Protein AF-A0A540K4Y5-F1 (afdb_monomer)

Mean predicted aligned error: 5.88 Å

InterPro domains:
  IPR044650 Tetratricopeptide repeat protein SRFR1-like [PTHR44749] (1-168)

Organism: Malus baccata (NCBI:txid106549)

Sequence (178 aa):
MMSWHAVYSIAVKWRQISEPCDPVVWINKLSEEFNAGFGSHTPLILGQAKVVRYFPNFERTLNVAKAIMKERSYVYSKVDNLIDLSRDGKLQDIMQAKSCADLYRVVGEDFWLSTWCDSTAFEGRQLEGTRITLVKMGENKYEFAIRTPCTPSRWDEFDAEMAKAWEVCYPTPFYASQ

pLDDT: mean 91.11, std 10.68, range [39.81, 98.5]

Secondary structure (DSSP, 8-state):
---HHHHHHHHHHHHHHH-TTS----GGGS-GGGGGS-S-EEEEEEETEE-TTTGGGHHHHHHHHHHHHHHHSEEEETTS-EEE-SSTTHHHHHHH--SHHHHHHHH-S-EEEEEEEE-SSSTTPEEEEEEEEEEEEETTEEEEEEE----HHHHHHHHHHHHHHHHHHSPPP-----

Foldseek 3Di:
DDFPCNVVVVVQVVQCVVPVVDHDDDLVPDDCVCLVFFPDKFWCFFFPDGDVVRVVCVQVLLVVVLVQCLVVQWWAAPVRDIQGNPPDCLNVQSVVDPDLVSNCVSSVHWTKDFDWDQAPLDPPDIDTAKIWTWHDPDVSTITTTITGGRHPVVVVSVSSRSRSVVCVVPPDPPPPDD

Solvent-accessible surface area (backbone atoms only — not comparable to full-atom values): 10208 Å² total; per-residue (Å²): 131,87,51,59,66,61,56,51,50,50,54,35,56,47,38,38,68,78,35,66,92,68,56,58,75,63,76,94,73,55,63,74,77,44,56,76,16,68,79,43,80,47,52,22,26,54,44,85,43,67,32,82,92,42,33,85,48,39,67,62,51,52,52,51,50,42,50,48,39,62,75,67,30,42,40,26,34,80,84,70,44,83,42,80,33,79,53,94,60,34,52,62,54,43,71,66,39,87,45,71,68,48,40,38,64,63,73,66,57,45,32,33,45,63,45,71,42,78,41,85,60,42,83,93,37,71,42,82,42,47,30,43,35,44,38,76,74,55,89,90,18,32,36,36,30,40,34,44,68,44,26,64,72,50,51,54,53,49,52,44,39,47,49,46,53,42,44,70,78,57,61,78,78,94,81,86,86,130

Radius of gyration: 20.37 Å; Cα contacts (8 Å, |Δi|>4): 244; chains: 1; bounding box: 48×33×71 Å

Nearest PDB structures (foldseek):
  8fac-assembly1_A  TM=4.253E-01  e=1.878E+00  Homo sapiens
  5ac3-assembly1_A  TM=3.760E-01  e=1.671E+00  Stenotrophomonas maltophilia
  7kis-assembly1_A  TM=2.510E-01  e=2.238E+00  Pseudomonas aeruginosa
  1m22-assembly2_B  TM=3.149E-01  e=2.373E+00  Stenotrophomonas maltophilia
  1ocm-assembly1_A  TM=1.919E-01  e=4.783E+00  Bradyrhizobium japonicum

Structure (mmCIF, N/CA/C/O backbone):
data_AF-A0A540K4Y5-F1
#
_entry.id   AF-A0A540K4Y5-F1
#
loop_
_atom_site.group_PDB
_atom_site.id
_atom_site.type_symbol
_atom_site.label_atom_id
_atom_site.label_alt_id
_atom_site.label_comp_id
_atom_site.label_asym_id
_atom_site.label_entity_id
_atom_site.label_seq_id
_atom_site.pdbx_PDB_ins_code
_atom_site.Cartn_x
_atom_site.Cartn_y
_atom_site.Cartn_z
_atom_site.occupancy
_atom_site.B_iso_or_equiv
_atom_site.auth_seq_id
_atom_site.auth_comp_id
_atom_site.auth_asym_id
_atom_site.auth_atom_id
_atom_site.pdbx_PDB_model_num
ATOM 1 N N . MET A 1 1 ? 16.381 -6.440 -29.898 1.00 66.94 1 MET A N 1
ATOM 2 C CA . MET A 1 1 ? 15.624 -5.250 -29.446 1.00 66.94 1 MET A CA 1
ATOM 3 C C . MET A 1 1 ? 16.146 -4.864 -28.066 1.00 66.94 1 MET A C 1
ATOM 5 O O . MET A 1 1 ? 16.500 -5.771 -27.323 1.00 66.94 1 MET A O 1
ATOM 9 N N . MET A 1 2 ? 16.280 -3.574 -27.735 1.00 85.31 2 MET A N 1
ATOM 10 C CA . MET A 1 2 ? 16.659 -3.180 -26.366 1.00 85.31 2 MET A CA 1
ATOM 11 C C . MET A 1 2 ? 15.516 -3.520 -25.403 1.00 85.31 2 MET A C 1
ATOM 13 O O . MET A 1 2 ? 14.360 -3.263 -25.732 1.00 85.31 2 MET A O 1
ATOM 17 N N . SER A 1 3 ? 15.833 -4.102 -24.243 1.00 92.81 3 SER A N 1
ATOM 18 C CA . SER A 1 3 ? 14.841 -4.348 -23.193 1.00 92.81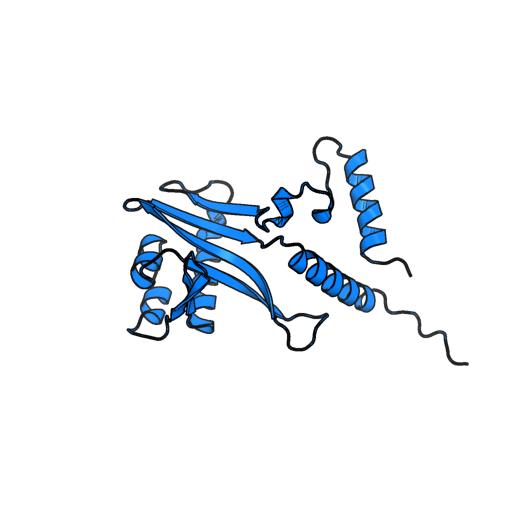 3 SER A CA 1
ATOM 19 C C . SER A 1 3 ? 14.400 -3.036 -22.545 1.00 92.81 3 SER A C 1
ATOM 21 O O . SER A 1 3 ? 15.149 -2.052 -22.547 1.00 92.81 3 SER A O 1
ATOM 23 N N . TRP A 1 4 ? 13.215 -3.038 -21.929 1.00 94.81 4 TRP A N 1
ATOM 24 C CA . TRP A 1 4 ? 12.727 -1.906 -21.137 1.00 94.81 4 TRP A CA 1
ATOM 25 C C . TRP A 1 4 ? 13.779 -1.467 -20.105 1.00 94.81 4 TRP A C 1
ATOM 27 O O . TRP A 1 4 ? 14.114 -0.286 -20.005 1.00 94.81 4 TRP A O 1
ATOM 37 N N . HIS A 1 5 ? 14.391 -2.434 -19.413 1.00 94.50 5 HIS A N 1
ATOM 38 C CA . HIS A 1 5 ? 15.387 -2.178 -18.381 1.00 94.50 5 HIS A CA 1
ATOM 39 C C . HIS A 1 5 ? 16.642 -1.501 -18.950 1.00 94.50 5 HIS A C 1
ATOM 41 O O . HIS A 1 5 ? 17.208 -0.613 -18.310 1.00 94.50 5 HIS A O 1
ATOM 47 N N . ALA A 1 6 ? 17.079 -1.870 -20.161 1.00 94.06 6 ALA A N 1
ATOM 48 C CA . ALA A 1 6 ? 18.221 -1.231 -20.816 1.00 94.06 6 ALA A CA 1
ATOM 49 C C . ALA A 1 6 ? 17.942 0.249 -21.122 1.00 94.06 6 ALA A C 1
ATOM 51 O O . ALA A 1 6 ? 18.782 1.102 -20.836 1.00 94.06 6 ALA A O 1
ATOM 52 N N . VAL A 1 7 ? 16.747 0.560 -21.634 1.00 94.50 7 VAL A N 1
ATOM 53 C CA . VAL A 1 7 ? 16.330 1.938 -21.937 1.00 94.50 7 VAL A CA 1
ATOM 54 C C . VAL A 1 7 ? 16.227 2.769 -20.658 1.00 94.50 7 VAL A C 1
ATOM 56 O O . VAL A 1 7 ? 16.842 3.832 -20.558 1.00 94.50 7 VAL A O 1
ATOM 59 N N . TYR A 1 8 ? 15.528 2.268 -19.638 1.00 94.75 8 TYR A N 1
ATOM 60 C CA . TYR A 1 8 ? 15.394 2.987 -18.369 1.00 94.75 8 TYR A CA 1
ATOM 61 C C . TYR A 1 8 ? 16.720 3.102 -17.612 1.00 94.75 8 TYR A C 1
ATOM 63 O O . TYR A 1 8 ? 16.947 4.102 -16.938 1.00 94.75 8 TYR A O 1
ATOM 71 N N . SER A 1 9 ? 17.650 2.159 -17.778 1.00 95.31 9 SER A N 1
ATOM 72 C CA . SER A 1 9 ? 18.994 2.274 -17.198 1.00 95.31 9 SER A CA 1
ATOM 73 C C . SER A 1 9 ? 19.781 3.463 -17.758 1.00 95.31 9 SER A C 1
ATOM 75 O O . SER A 1 9 ? 20.593 4.041 -17.037 1.00 95.31 9 SER A O 1
ATOM 77 N N . ILE A 1 10 ? 19.544 3.859 -19.015 1.00 95.56 10 ILE A N 1
ATOM 78 C CA . ILE A 1 10 ? 20.123 5.087 -19.581 1.00 95.56 10 ILE A CA 1
ATOM 79 C C . ILE A 1 10 ? 19.514 6.312 -18.891 1.00 95.56 10 ILE A C 1
ATOM 81 O O . ILE A 1 10 ? 20.255 7.186 -18.444 1.00 95.56 10 ILE A O 1
ATOM 85 N N . ALA A 1 11 ? 18.186 6.351 -18.741 1.00 94.19 11 ALA A N 1
ATOM 86 C CA . ALA A 1 11 ? 17.491 7.451 -18.070 1.00 94.19 11 ALA A CA 1
ATOM 87 C C . ALA A 1 11 ? 17.918 7.609 -16.598 1.00 94.19 11 ALA A C 1
ATOM 89 O O . ALA A 1 11 ? 18.161 8.726 -16.143 1.00 94.19 11 ALA A O 1
ATOM 90 N N . VAL A 1 12 ? 18.084 6.494 -15.877 1.00 94.94 12 VAL A N 1
ATOM 91 C CA . VAL A 1 12 ? 18.590 6.470 -14.495 1.00 94.94 12 VAL A CA 1
ATOM 92 C C . VAL A 1 12 ? 19.994 7.076 -14.421 1.00 94.94 12 VAL A C 1
ATOM 94 O O . VAL A 1 12 ? 20.223 7.989 -13.631 1.00 94.94 12 VAL A O 1
ATOM 97 N N . LYS A 1 13 ? 20.922 6.638 -15.282 1.00 94.94 13 LYS A N 1
ATOM 98 C CA . LYS A 1 13 ? 22.286 7.195 -15.331 1.00 94.94 13 LYS A CA 1
ATOM 99 C C . LYS A 1 13 ? 22.297 8.678 -15.696 1.00 94.94 13 LYS A C 1
ATOM 101 O O . LYS A 1 13 ? 23.063 9.439 -15.116 1.00 94.94 13 LYS A O 1
ATOM 106 N N . TRP A 1 14 ? 21.445 9.099 -16.633 1.00 95.44 14 TRP A N 1
ATOM 107 C CA . TRP A 1 14 ? 21.317 10.511 -16.988 1.00 95.44 14 TRP A CA 1
ATOM 108 C C . TRP A 1 14 ? 20.877 11.349 -15.786 1.00 95.44 14 TRP A C 1
ATOM 110 O O . TRP A 1 14 ? 21.544 12.330 -15.471 1.00 95.44 14 TRP A O 1
ATOM 120 N N . ARG A 1 15 ? 19.834 10.918 -15.058 1.00 94.88 15 ARG A N 1
ATOM 121 C CA . ARG A 1 15 ? 19.367 11.591 -13.833 1.00 94.88 15 ARG A CA 1
ATOM 122 C C . ARG A 1 15 ? 20.464 11.722 -12.779 1.00 94.88 15 ARG A C 1
ATOM 124 O O . ARG A 1 15 ? 20.569 12.771 -12.158 1.00 94.88 15 ARG A O 1
ATOM 131 N N . GLN A 1 16 ? 21.294 10.695 -12.609 1.00 94.25 16 GLN A N 1
ATOM 132 C CA . GLN A 1 16 ? 22.416 10.725 -11.662 1.00 94.25 16 GLN A CA 1
ATOM 133 C C . GLN A 1 16 ? 23.470 11.786 -12.015 1.00 94.25 16 GLN A C 1
ATOM 135 O O . GLN A 1 16 ? 24.101 12.335 -11.117 1.00 94.25 16 GLN A O 1
ATOM 140 N N . ILE A 1 17 ? 23.660 12.082 -13.304 1.00 94.62 17 ILE A N 1
ATOM 141 C CA . ILE A 1 17 ? 24.610 13.103 -13.767 1.00 94.62 17 ILE A CA 1
ATOM 142 C C . ILE A 1 17 ? 23.964 14.492 -13.763 1.00 94.62 17 ILE A C 1
ATOM 144 O O . ILE A 1 17 ? 24.598 15.460 -13.350 1.00 94.62 17 ILE A O 1
ATOM 148 N N . SER A 1 18 ? 22.720 14.605 -14.235 1.00 96.44 18 SER A N 1
ATOM 149 C CA . SER A 1 18 ? 22.037 15.893 -14.387 1.00 96.44 18 SER A CA 1
ATOM 150 C C . SER A 1 18 ? 21.545 16.470 -13.060 1.00 96.44 18 SER A C 1
ATOM 152 O O . SER A 1 18 ? 21.485 17.686 -12.912 1.00 96.44 18 SER A O 1
ATOM 154 N N . GLU A 1 19 ? 21.182 15.612 -12.104 1.00 94.50 19 GLU A N 1
ATOM 155 C CA . GLU A 1 19 ? 20.643 15.988 -10.792 1.00 94.50 19 GLU A CA 1
ATOM 156 C C . GLU A 1 19 ? 21.349 15.199 -9.672 1.00 94.50 19 GLU A C 1
ATOM 158 O O . GLU A 1 19 ? 20.736 14.374 -8.995 1.00 94.50 19 GLU A O 1
ATOM 163 N N . PRO A 1 20 ? 22.654 15.439 -9.440 1.00 88.75 20 PRO A N 1
ATOM 164 C CA . PRO A 1 20 ? 23.450 14.636 -8.507 1.00 88.75 20 PRO A CA 1
ATOM 165 C C . PRO A 1 20 ? 22.989 14.749 -7.045 1.00 88.75 20 PRO A C 1
ATOM 167 O O . PRO A 1 20 ? 23.300 13.879 -6.236 1.00 88.75 20 PRO A O 1
ATOM 170 N N . CYS A 1 21 ? 22.243 15.803 -6.697 1.00 93.06 21 CYS A N 1
ATOM 171 C CA . CYS A 1 21 ? 21.682 16.004 -5.358 1.00 93.06 21 CYS A CA 1
ATOM 172 C C . CYS A 1 21 ? 20.343 15.275 -5.132 1.00 93.06 21 CYS A C 1
ATOM 174 O O . CYS A 1 21 ? 19.873 15.246 -3.998 1.00 93.06 21 CYS A O 1
ATOM 176 N N . ASP A 1 22 ? 19.735 14.712 -6.181 1.00 89.31 22 ASP A N 1
ATOM 177 C CA . ASP A 1 22 ? 18.495 13.924 -6.121 1.00 89.31 22 ASP A CA 1
ATOM 178 C C . ASP A 1 22 ? 18.578 12.714 -7.081 1.00 89.31 22 ASP A C 1
ATOM 180 O O . ASP A 1 22 ? 17.854 12.636 -8.082 1.00 89.31 22 ASP A O 1
ATOM 184 N N . PRO A 1 23 ? 19.531 11.786 -6.853 1.00 85.69 23 PRO A N 1
ATOM 185 C CA . PRO A 1 23 ? 19.781 10.699 -7.782 1.00 85.69 23 PRO A CA 1
ATOM 186 C C . PRO A 1 23 ? 18.685 9.634 -7.703 1.00 85.69 23 PRO A C 1
ATOM 188 O O . PRO A 1 23 ? 18.273 9.197 -6.630 1.00 85.69 23 PRO A O 1
ATOM 191 N N . VAL A 1 24 ? 18.284 9.128 -8.867 1.00 89.62 24 VAL A N 1
ATOM 192 C CA . VAL A 1 24 ? 17.446 7.928 -8.971 1.00 89.62 24 VAL A CA 1
ATOM 193 C C . VAL A 1 24 ? 18.353 6.701 -9.029 1.00 89.62 24 VAL A C 1
ATOM 195 O O . VAL A 1 24 ? 19.364 6.696 -9.735 1.00 89.62 24 VAL A O 1
ATOM 198 N N . VAL A 1 25 ? 17.998 5.644 -8.302 1.00 89.00 25 VAL A N 1
ATOM 199 C CA . VAL A 1 25 ? 18.715 4.362 -8.296 1.00 89.00 25 VAL A CA 1
ATOM 200 C C . VAL A 1 25 ? 17.732 3.204 -8.389 1.00 89.00 25 VAL A C 1
ATOM 202 O O . VAL A 1 25 ? 16.576 3.312 -7.984 1.00 89.00 25 VAL A O 1
ATOM 205 N N . TRP A 1 26 ? 18.199 2.081 -8.925 1.00 89.31 26 TRP A N 1
ATOM 206 C CA . TRP A 1 26 ? 17.430 0.845 -8.902 1.00 89.31 26 TRP A CA 1
ATOM 207 C C . TRP A 1 26 ? 17.354 0.300 -7.477 1.00 89.31 26 TRP A C 1
ATOM 209 O O . TRP A 1 26 ? 18.364 0.237 -6.778 1.00 89.31 26 TRP A O 1
ATOM 219 N N . ILE A 1 27 ? 16.163 -0.124 -7.058 1.00 84.50 27 ILE A N 1
ATOM 220 C CA . ILE A 1 27 ? 15.922 -0.588 -5.687 1.00 84.50 27 ILE A CA 1
ATOM 221 C C . ILE A 1 27 ? 16.768 -1.817 -5.320 1.00 84.50 27 ILE A C 1
ATOM 223 O O . ILE A 1 27 ? 17.286 -1.896 -4.215 1.00 84.50 27 ILE A O 1
ATOM 227 N N . ASN A 1 28 ? 17.026 -2.706 -6.282 1.00 83.38 28 ASN A N 1
ATOM 228 C CA . ASN A 1 28 ? 17.899 -3.874 -6.126 1.00 83.38 28 ASN A CA 1
ATOM 229 C C . ASN A 1 28 ? 19.405 -3.537 -6.095 1.00 83.38 28 ASN A C 1
ATOM 231 O O . ASN A 1 28 ? 20.247 -4.436 -6.114 1.00 83.38 28 ASN A O 1
ATOM 235 N N . LYS A 1 29 ? 19.758 -2.248 -6.117 1.00 85.94 29 LYS A N 1
ATOM 236 C CA . LYS A 1 29 ? 21.117 -1.736 -5.896 1.00 85.94 29 LYS A CA 1
ATOM 237 C C . LYS A 1 29 ? 21.251 -1.009 -4.558 1.00 85.94 29 LYS A C 1
ATOM 239 O O . LYS A 1 29 ? 22.337 -0.517 -4.260 1.00 85.94 29 LYS A O 1
ATOM 244 N N . LEU A 1 30 ? 20.169 -0.922 -3.783 1.00 83.38 30 LEU A N 1
ATOM 245 C CA . LEU A 1 30 ? 20.203 -0.445 -2.406 1.00 83.38 30 LEU A CA 1
ATOM 246 C C . LEU A 1 30 ? 20.713 -1.548 -1.470 1.00 83.38 30 LEU A C 1
ATOM 248 O O . LEU A 1 30 ? 20.922 -2.690 -1.880 1.00 83.38 30 LEU A O 1
ATOM 252 N N . SER A 1 31 ? 20.962 -1.179 -0.217 1.00 78.81 31 SER A N 1
ATOM 253 C CA . SER A 1 31 ? 21.476 -2.083 0.805 1.00 78.81 31 SER A CA 1
ATOM 254 C C . SER A 1 31 ? 20.472 -3.185 1.170 1.00 78.81 31 SER A C 1
ATOM 256 O O . SER A 1 31 ? 19.272 -3.069 0.911 1.00 78.81 31 SER A O 1
ATOM 258 N N . GLU A 1 32 ? 20.960 -4.268 1.780 1.00 78.62 32 GLU A N 1
ATOM 259 C CA . GLU A 1 32 ? 20.144 -5.451 2.084 1.00 78.62 32 GLU A CA 1
ATOM 260 C C . GLU A 1 32 ? 18.966 -5.161 3.025 1.00 78.62 32 GLU A C 1
ATOM 262 O O . GLU A 1 32 ? 17.980 -5.895 3.001 1.00 78.62 32 GLU A O 1
ATOM 267 N N . GLU A 1 33 ? 18.990 -4.067 3.794 1.00 74.81 33 GLU A N 1
ATOM 268 C CA . GLU A 1 33 ? 17.848 -3.641 4.612 1.00 74.81 33 GLU A CA 1
ATOM 269 C C . GLU A 1 33 ? 16.588 -3.383 3.768 1.00 74.81 33 GLU A C 1
ATOM 271 O O . GLU A 1 33 ? 15.471 -3.563 4.256 1.00 74.81 33 GLU A O 1
ATOM 276 N N . PHE A 1 34 ? 16.736 -3.032 2.485 1.00 74.12 34 PHE A N 1
ATOM 277 C CA . PHE A 1 34 ? 15.602 -2.878 1.569 1.00 74.12 34 PHE A CA 1
ATOM 278 C C . PHE A 1 34 ? 14.961 -4.215 1.177 1.00 74.12 34 PHE A C 1
ATOM 280 O O . PHE A 1 34 ? 13.777 -4.233 0.832 1.00 74.12 34 PHE A O 1
ATOM 287 N N . ASN A 1 35 ? 15.676 -5.338 1.321 1.00 76.44 35 ASN A N 1
ATOM 288 C CA . ASN A 1 35 ? 15.114 -6.671 1.087 1.00 76.44 35 ASN A CA 1
ATOM 289 C C . ASN A 1 35 ? 14.016 -7.018 2.103 1.00 76.44 35 ASN A C 1
ATOM 291 O O . ASN A 1 35 ? 13.165 -7.857 1.810 1.00 76.44 35 ASN A O 1
ATOM 295 N N . ALA A 1 36 ? 13.981 -6.337 3.258 1.00 72.81 36 ALA A N 1
ATOM 296 C CA . ALA A 1 36 ? 12.901 -6.463 4.238 1.00 72.81 36 ALA A CA 1
ATOM 297 C C . ALA A 1 36 ? 11.537 -5.988 3.697 1.00 72.81 36 ALA A C 1
ATOM 299 O O . ALA A 1 36 ? 10.511 -6.193 4.342 1.00 72.81 36 ALA A O 1
ATOM 300 N N . GLY A 1 37 ? 11.503 -5.367 2.512 1.00 65.31 37 GLY A N 1
ATOM 301 C CA . GLY A 1 37 ? 10.279 -5.181 1.743 1.00 65.31 37 GLY A CA 1
ATOM 302 C C . GLY A 1 37 ? 9.473 -3.934 2.081 1.00 65.31 37 GLY A C 1
ATOM 303 O O . GLY A 1 37 ? 8.400 -3.750 1.519 1.00 65.31 37 GLY A O 1
ATOM 304 N N . PHE A 1 38 ? 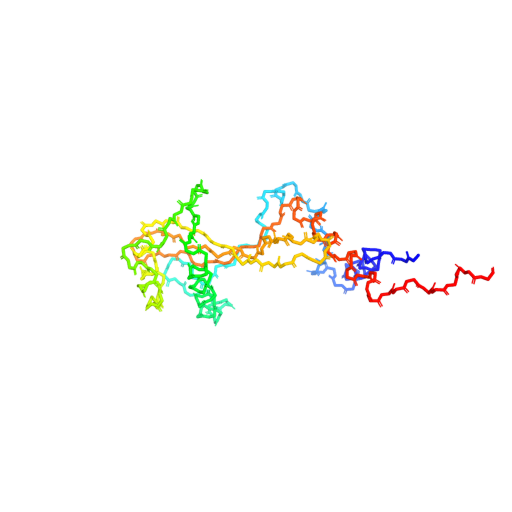9.967 -3.046 2.945 1.00 61.75 38 PHE A N 1
ATOM 305 C CA . PHE A 1 38 ? 9.247 -1.831 3.339 1.00 61.75 38 PHE A CA 1
ATOM 306 C C . PHE A 1 38 ? 10.099 -0.579 3.126 1.00 61.75 38 PHE A C 1
ATOM 308 O O . PHE A 1 38 ? 10.555 0.054 4.072 1.00 61.75 38 PHE A O 1
ATOM 315 N N . GLY A 1 39 ? 10.291 -0.202 1.860 1.00 60.38 39 GLY A N 1
ATOM 316 C CA . GLY A 1 39 ? 11.019 1.017 1.483 1.00 60.38 39 GLY A CA 1
ATOM 317 C C . GLY A 1 39 ? 10.160 2.289 1.459 1.00 60.38 39 GLY A C 1
ATOM 318 O O . GLY A 1 39 ? 10.678 3.384 1.262 1.00 60.38 39 GLY A O 1
ATOM 319 N N . SER A 1 40 ? 8.837 2.181 1.616 1.00 72.88 40 SER A N 1
ATOM 320 C CA . SER A 1 40 ? 7.923 3.325 1.502 1.00 72.88 40 SER A CA 1
ATOM 321 C C . SER A 1 40 ? 6.785 3.223 2.510 1.00 72.88 40 SER A C 1
ATOM 323 O O . SER A 1 40 ? 5.707 2.726 2.197 1.00 72.88 40 SER A O 1
ATOM 325 N N . HIS A 1 41 ? 7.033 3.695 3.733 1.00 88.88 41 HIS A N 1
ATOM 326 C CA . HIS A 1 41 ? 6.003 3.894 4.754 1.00 88.88 41 HIS A CA 1
ATOM 327 C C . HIS A 1 41 ? 5.495 5.331 4.690 1.00 88.88 41 HIS A C 1
ATOM 329 O O . HIS A 1 41 ? 6.225 6.269 5.010 1.00 88.88 41 HIS A O 1
ATOM 335 N N . THR A 1 42 ? 4.252 5.509 4.249 1.00 94.12 42 THR A N 1
ATOM 336 C CA . THR A 1 42 ? 3.663 6.837 4.049 1.00 94.12 42 THR A CA 1
ATOM 337 C C . THR A 1 42 ? 2.464 7.007 4.977 1.00 94.12 42 THR A C 1
ATOM 339 O O . THR A 1 42 ? 1.352 6.621 4.608 1.00 94.12 42 THR A O 1
ATOM 342 N N . PRO A 1 43 ? 2.653 7.552 6.193 1.00 96.06 43 PRO A N 1
ATOM 343 C CA . PRO A 1 43 ? 1.548 7.813 7.103 1.00 96.06 43 PRO A CA 1
ATOM 344 C C . PRO A 1 43 ? 0.702 8.989 6.607 1.00 96.06 43 PRO A C 1
ATOM 346 O O . PRO A 1 43 ? 1.215 10.053 6.263 1.00 96.06 43 PRO A O 1
ATOM 349 N N . LEU A 1 44 ? -0.616 8.802 6.602 1.00 97.94 44 LEU A N 1
ATOM 350 C CA . LEU A 1 44 ? -1.607 9.857 6.393 1.00 97.94 44 LEU A CA 1
ATOM 351 C C . LEU A 1 44 ? -2.026 10.451 7.744 1.00 97.94 44 LEU A C 1
ATOM 353 O O . LEU A 1 44 ? -2.200 11.664 7.872 1.00 97.94 44 LEU A O 1
ATOM 357 N N . ILE A 1 45 ? -2.138 9.591 8.759 1.00 97.88 45 ILE A N 1
ATOM 358 C CA . ILE A 1 45 ? -2.331 9.951 10.166 1.00 97.88 45 ILE A CA 1
ATOM 359 C C . ILE A 1 45 ? -1.226 9.279 10.978 1.00 97.88 45 ILE A C 1
ATOM 361 O O . ILE A 1 45 ? -0.949 8.099 10.767 1.00 97.88 45 ILE A O 1
ATOM 365 N N . LEU A 1 46 ? -0.621 10.027 11.903 1.00 97.00 46 LEU A N 1
ATOM 366 C CA . LEU A 1 46 ? 0.386 9.530 12.837 1.00 97.00 46 LEU A CA 1
ATOM 367 C C . LEU A 1 46 ? 0.048 9.995 14.260 1.00 97.00 46 LEU A C 1
ATOM 369 O O . LEU A 1 46 ? 0.176 11.173 14.605 1.00 97.00 46 LEU A O 1
ATOM 373 N N . GLY A 1 47 ? -0.427 9.067 15.088 1.00 95.88 47 GLY A N 1
ATOM 374 C CA . GLY A 1 47 ? -0.934 9.361 16.424 1.00 95.88 47 GLY A CA 1
ATOM 375 C C . GLY A 1 47 ? -2.212 10.200 16.363 1.00 95.88 47 GLY A C 1
ATOM 376 O O . GLY A 1 47 ? -3.269 9.697 15.990 1.00 95.88 47 GLY A O 1
ATOM 377 N N . GLN A 1 48 ? -2.115 11.472 16.759 1.00 93.88 48 GLN A N 1
ATOM 378 C CA . GLN A 1 48 ? -3.207 12.459 16.659 1.00 93.88 48 GLN A CA 1
ATOM 379 C C . GLN A 1 48 ? -2.991 13.448 15.504 1.00 93.88 48 GLN A C 1
ATOM 381 O O . GLN A 1 48 ? -3.855 14.279 15.226 1.00 93.88 48 GLN A O 1
ATOM 386 N N . ALA A 1 49 ? -1.831 13.388 14.845 1.00 95.88 49 ALA A N 1
ATOM 387 C CA . ALA A 1 49 ? -1.442 14.344 13.826 1.00 95.88 49 ALA A CA 1
ATOM 388 C C . ALA A 1 49 ? -1.894 13.895 12.434 1.00 95.88 49 ALA A C 1
ATOM 390 O O . ALA A 1 49 ? -1.793 12.726 12.058 1.00 95.88 49 ALA A O 1
ATOM 391 N N . LYS A 1 50 ? -2.338 14.872 11.646 1.00 97.50 50 LYS A N 1
ATOM 392 C CA . LYS A 1 50 ? -2.586 14.735 10.212 1.00 97.50 50 LYS A CA 1
ATOM 393 C C . LYS A 1 50 ? -1.295 15.075 9.480 1.00 97.50 50 LYS A C 1
ATOM 395 O O . LYS A 1 50 ? -0.785 16.185 9.628 1.00 97.50 50 LYS A O 1
ATOM 400 N N . VAL A 1 51 ? -0.755 14.143 8.702 1.00 97.31 51 VAL A N 1
ATOM 401 C CA . VAL A 1 51 ? 0.502 14.382 7.984 1.00 97.31 51 VAL A CA 1
ATOM 402 C C . VAL A 1 51 ? 0.226 15.322 6.817 1.00 97.31 51 VAL A C 1
ATOM 404 O O . VAL A 1 51 ? -0.392 14.916 5.840 1.00 97.31 51 VAL A O 1
ATOM 407 N N . VAL A 1 52 ? 0.680 16.577 6.910 1.00 97.25 52 VAL A N 1
ATOM 408 C CA . VAL A 1 52 ? 0.318 17.677 5.987 1.00 97.25 52 VAL A CA 1
ATOM 409 C C . VAL A 1 52 ? 0.409 17.276 4.513 1.00 97.25 52 VAL A C 1
ATOM 411 O O . VAL A 1 52 ? -0.511 17.538 3.745 1.00 97.25 52 VAL A O 1
ATOM 414 N N . ARG A 1 53 ? 1.494 16.596 4.128 1.00 96.56 53 ARG A N 1
ATOM 415 C CA . ARG A 1 53 ? 1.743 16.195 2.738 1.00 96.56 53 ARG A CA 1
ATOM 416 C C . ARG A 1 53 ? 0.757 15.139 2.221 1.00 96.56 53 ARG A C 1
ATOM 418 O O . ARG A 1 53 ? 0.431 15.153 1.040 1.00 96.56 53 ARG A O 1
ATOM 425 N N . TYR A 1 54 ? 0.300 14.223 3.075 1.00 96.62 54 TYR A N 1
ATOM 426 C CA . TYR A 1 54 ? -0.404 13.008 2.642 1.00 96.62 54 TYR A CA 1
ATOM 427 C C . TYR A 1 54 ? -1.856 12.926 3.115 1.00 96.62 54 TYR A C 1
ATOM 429 O O . TYR A 1 54 ? -2.665 12.259 2.473 1.00 96.62 54 TYR A O 1
ATOM 437 N N . PHE A 1 55 ? -2.219 13.645 4.178 1.00 98.00 55 PHE A N 1
ATOM 438 C CA . PHE A 1 55 ? -3.576 13.682 4.714 1.00 98.00 55 PHE A CA 1
ATOM 439 C C . PHE A 1 55 ? -4.654 14.105 3.700 1.00 98.00 55 PHE A C 1
ATOM 441 O O . PHE A 1 55 ? -5.756 13.571 3.801 1.00 98.00 55 PHE A O 1
ATOM 448 N N . PRO A 1 56 ? -4.398 14.962 2.686 1.00 98.00 56 PRO A N 1
ATOM 449 C CA . PRO A 1 56 ? -5.390 15.213 1.636 1.00 98.00 56 PRO A CA 1
ATOM 450 C C . PRO A 1 56 ? -5.887 13.942 0.922 1.00 98.00 56 PRO A C 1
ATOM 452 O O . PRO A 1 56 ? -7.006 13.916 0.424 1.00 98.00 56 PRO A O 1
ATOM 455 N N . ASN A 1 57 ? -5.100 12.858 0.921 1.00 97.50 57 ASN A N 1
ATOM 456 C CA . ASN A 1 57 ? -5.490 11.564 0.353 1.00 97.50 57 ASN A CA 1
ATOM 457 C C . ASN A 1 57 ? -6.221 10.645 1.349 1.00 97.50 57 ASN A C 1
ATOM 459 O O . ASN A 1 57 ? -6.539 9.507 0.997 1.00 97.50 57 ASN A O 1
ATOM 463 N N . PHE A 1 58 ? -6.477 11.092 2.584 1.00 97.88 58 PHE A N 1
ATOM 464 C CA . PHE A 1 58 ? -7.053 10.265 3.648 1.00 97.88 58 PHE A CA 1
ATOM 465 C C . PHE A 1 58 ? -8.406 9.688 3.253 1.00 97.88 58 PHE A C 1
ATOM 467 O O . PHE A 1 58 ? -8.582 8.475 3.292 1.00 97.88 58 PHE A O 1
ATOM 474 N N . GLU A 1 59 ? -9.334 10.540 2.820 1.00 97.88 59 GLU A N 1
ATOM 475 C CA . GLU A 1 59 ? -10.690 10.114 2.472 1.00 97.88 59 GLU A CA 1
ATOM 476 C C . GLU A 1 59 ? -10.684 9.127 1.299 1.00 97.88 59 GLU A C 1
ATOM 478 O O . GLU A 1 59 ? -11.317 8.074 1.362 1.00 97.88 59 GLU A O 1
ATOM 483 N N . ARG A 1 60 ? -9.878 9.407 0.266 1.00 97.56 60 ARG A N 1
ATOM 484 C CA . ARG A 1 60 ? -9.675 8.490 -0.863 1.00 97.56 60 ARG A CA 1
ATOM 485 C C . ARG A 1 60 ? -9.146 7.134 -0.394 1.00 97.56 60 ARG A C 1
ATOM 487 O O . ARG A 1 60 ? -9.670 6.103 -0.804 1.00 97.56 60 ARG A O 1
ATOM 494 N N . THR A 1 61 ? -8.133 7.132 0.467 1.00 97.94 61 THR A N 1
ATOM 495 C CA . THR A 1 61 ? -7.498 5.905 0.973 1.00 97.94 61 THR A CA 1
ATOM 496 C C . THR A 1 61 ? -8.454 5.109 1.861 1.00 97.94 61 THR A C 1
ATOM 498 O O . THR A 1 61 ? -8.553 3.893 1.723 1.00 97.94 61 THR A O 1
ATOM 501 N N . LEU A 1 62 ? -9.218 5.787 2.721 1.00 98.31 62 LEU A N 1
ATOM 502 C CA . LEU A 1 62 ? -10.248 5.169 3.553 1.00 98.31 62 LEU A CA 1
ATOM 503 C C . LEU A 1 62 ? -11.347 4.525 2.696 1.00 98.31 62 LEU A C 1
ATOM 505 O O . LEU A 1 62 ? -11.762 3.402 2.970 1.00 98.31 62 LEU A O 1
ATOM 509 N N . ASN A 1 63 ? -11.793 5.200 1.636 1.00 98.19 63 ASN A N 1
ATOM 510 C CA . ASN A 1 63 ? -12.802 4.661 0.725 1.00 98.19 63 ASN A CA 1
ATOM 511 C C . ASN A 1 63 ? -12.295 3.435 -0.043 1.00 98.19 63 ASN A C 1
ATOM 513 O O . ASN A 1 63 ? -13.029 2.457 -0.164 1.00 98.19 63 ASN A O 1
ATOM 517 N N . VAL A 1 64 ? -11.037 3.451 -0.499 1.00 98.00 64 VAL A N 1
ATOM 518 C CA . VAL A 1 64 ? -10.396 2.275 -1.111 1.00 98.00 64 VAL A CA 1
ATOM 519 C C . VAL A 1 64 ? -10.333 1.114 -0.116 1.00 98.00 64 VAL A C 1
ATOM 521 O O . VAL A 1 64 ? -10.736 0.006 -0.456 1.00 98.00 64 VAL A O 1
ATOM 524 N N . ALA A 1 65 ? -9.913 1.366 1.127 1.00 98.25 65 ALA A N 1
ATOM 525 C CA . ALA A 1 65 ? -9.876 0.343 2.170 1.00 98.25 65 ALA A CA 1
ATOM 526 C C . ALA A 1 65 ? -11.254 -0.298 2.400 1.00 98.25 65 ALA A C 1
ATOM 528 O O . ALA A 1 65 ? -11.381 -1.520 2.378 1.00 98.25 65 ALA A O 1
ATOM 529 N N . LYS A 1 66 ? -12.302 0.523 2.542 1.00 98.44 66 LYS A N 1
ATOM 530 C CA . LYS A 1 66 ? -13.688 0.059 2.719 1.00 98.44 66 LYS A CA 1
ATOM 531 C C . LYS A 1 66 ? -14.187 -0.751 1.522 1.00 98.44 66 LYS A C 1
ATOM 533 O O . LYS A 1 66 ? -14.848 -1.769 1.712 1.00 98.44 66 LYS A O 1
ATOM 538 N N . ALA A 1 67 ? -13.861 -0.326 0.300 1.00 98.06 67 ALA A N 1
ATOM 539 C CA . ALA A 1 67 ? -14.223 -1.054 -0.913 1.00 98.06 67 ALA A CA 1
ATOM 540 C C . ALA A 1 67 ? -13.577 -2.448 -0.950 1.00 98.06 67 ALA A C 1
ATOM 542 O O . ALA A 1 67 ? -14.279 -3.429 -1.186 1.00 98.06 67 ALA A O 1
ATOM 543 N N . ILE A 1 68 ? -12.284 -2.548 -0.624 1.00 97.56 68 ILE A N 1
ATOM 544 C CA . ILE A 1 68 ? -11.568 -3.832 -0.580 1.00 97.56 68 ILE A CA 1
ATOM 545 C C . ILE A 1 68 ? -12.126 -4.730 0.525 1.00 97.56 68 ILE A C 1
ATOM 547 O O . ILE A 1 68 ? -12.387 -5.903 0.280 1.00 97.56 68 ILE A O 1
ATOM 551 N N . MET A 1 69 ? -12.363 -4.187 1.723 1.00 98.00 69 MET A N 1
ATOM 552 C CA . MET A 1 69 ? -12.986 -4.939 2.819 1.00 98.00 69 MET A CA 1
ATOM 553 C C . MET A 1 69 ? -14.349 -5.503 2.417 1.00 98.00 69 MET A C 1
ATOM 555 O O . MET A 1 69 ? -14.658 -6.642 2.750 1.00 98.00 69 MET A O 1
ATOM 559 N N . LYS A 1 70 ? -15.154 -4.728 1.682 1.00 97.25 70 LYS A N 1
ATOM 560 C CA . LYS A 1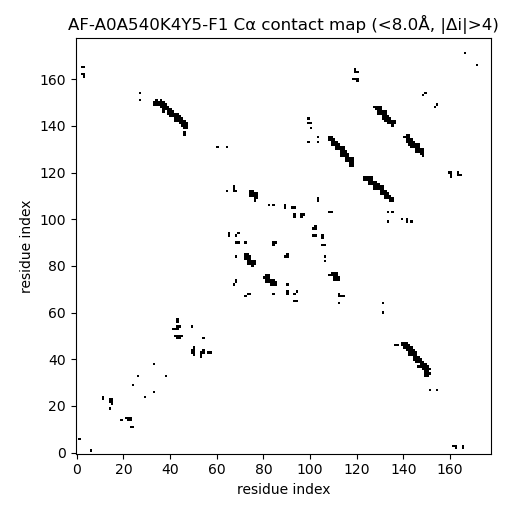 70 ? -16.457 -5.169 1.178 1.00 97.25 70 LYS A CA 1
ATOM 561 C C . LYS A 1 70 ? -16.335 -6.260 0.114 1.00 97.25 70 LYS A C 1
ATOM 563 O O . LYS A 1 70 ? -17.112 -7.206 0.142 1.00 97.25 70 LYS A O 1
ATOM 568 N N . GLU A 1 71 ? -15.398 -6.123 -0.819 1.00 96.12 71 GLU A N 1
ATOM 569 C CA . GLU A 1 71 ? -15.168 -7.102 -1.888 1.00 96.12 71 GLU A CA 1
ATOM 570 C C . GLU A 1 71 ? -14.632 -8.426 -1.334 1.00 96.12 71 GLU A C 1
ATOM 572 O O . GLU A 1 71 ? -15.149 -9.494 -1.651 1.00 96.12 71 GLU A O 1
ATOM 577 N N . ARG A 1 72 ? -13.601 -8.357 -0.488 1.00 95.31 72 ARG A N 1
ATOM 578 C CA . ARG A 1 72 ? -12.866 -9.532 -0.005 1.00 95.31 72 ARG A CA 1
ATOM 579 C C . ARG A 1 72 ? -13.485 -10.151 1.235 1.00 95.31 72 ARG A C 1
ATOM 581 O O . ARG A 1 72 ? -13.303 -11.337 1.469 1.00 95.31 72 ARG A O 1
ATOM 588 N N . SER A 1 73 ? -14.229 -9.372 2.018 1.00 97.25 73 SER A N 1
ATOM 589 C CA . SER A 1 73 ? -14.812 -9.799 3.296 1.00 97.25 73 SER A CA 1
ATOM 590 C C . SER A 1 73 ? -13.787 -10.272 4.336 1.00 97.25 73 SER A C 1
ATOM 592 O O . SER A 1 73 ? -14.159 -10.925 5.306 1.00 97.25 73 SER A O 1
ATOM 594 N N . TYR A 1 74 ? -12.510 -9.917 4.179 1.00 97.38 74 TYR A N 1
ATOM 595 C CA . TYR A 1 74 ? -11.462 -10.163 5.165 1.00 97.38 74 TYR A CA 1
ATOM 596 C C . TYR A 1 74 ? -10.386 -9.070 5.134 1.00 97.38 74 TYR A C 1
ATOM 598 O O . TYR A 1 74 ? -10.233 -8.349 4.145 1.00 97.38 74 TYR A O 1
ATOM 606 N N . VAL A 1 75 ? -9.617 -8.983 6.218 1.00 98.25 75 VAL A N 1
ATOM 607 C CA . VAL A 1 75 ? -8.309 -8.308 6.286 1.00 98.25 75 VAL A CA 1
ATOM 608 C C . VAL A 1 75 ? -7.290 -9.228 6.954 1.00 98.25 75 VAL A C 1
ATOM 610 O O . VAL A 1 75 ? -7.645 -10.307 7.423 1.00 98.25 75 VAL A O 1
ATOM 613 N N . TYR A 1 76 ? -6.031 -8.810 7.005 1.00 98.00 76 TYR A N 1
ATOM 614 C CA . TYR A 1 76 ? -4.980 -9.501 7.741 1.00 98.00 76 TYR A CA 1
ATOM 615 C C . TYR A 1 76 ? -4.671 -8.767 9.040 1.00 98.00 76 TYR A C 1
ATOM 617 O O . TYR A 1 76 ? -4.621 -7.539 9.064 1.00 98.00 76 TYR A O 1
ATOM 625 N N . SER A 1 77 ? -4.439 -9.503 10.118 1.00 97.94 77 SER A N 1
ATOM 626 C CA . SER A 1 77 ? -3.923 -8.942 11.361 1.00 97.94 77 SER A CA 1
ATOM 627 C C . SER A 1 77 ? -2.459 -8.524 11.203 1.00 97.94 77 SER A C 1
ATOM 629 O O . SER A 1 77 ? -1.781 -8.860 10.230 1.00 97.94 77 SER A O 1
ATOM 631 N N . LYS A 1 78 ? -1.922 -7.828 12.205 1.00 94.19 78 LYS A N 1
ATOM 632 C CA . LYS A 1 78 ? -0.493 -7.474 12.269 1.00 94.19 78 LYS A CA 1
ATOM 633 C C . LYS A 1 78 ? 0.467 -8.672 12.169 1.00 94.19 78 LYS A C 1
ATOM 635 O O . LYS A 1 78 ? 1.617 -8.481 11.789 1.00 94.19 78 LYS A O 1
ATOM 640 N N . VAL A 1 79 ? 0.015 -9.869 12.543 1.00 95.00 79 VAL A N 1
ATOM 641 C CA . VAL A 1 79 ? 0.789 -11.124 12.481 1.00 95.00 79 VAL A CA 1
ATOM 642 C C . VAL A 1 79 ? 0.347 -12.017 11.314 1.00 95.00 79 VAL A C 1
ATOM 644 O O . VAL A 1 79 ? 0.547 -13.225 11.354 1.00 95.00 79 VAL A O 1
ATOM 647 N N . ASP A 1 80 ? -0.279 -11.419 10.298 1.00 94.50 80 ASP A N 1
ATOM 648 C CA . ASP A 1 80 ? -0.685 -12.052 9.038 1.00 94.50 80 ASP A CA 1
ATOM 649 C C . ASP A 1 80 ? -1.764 -13.146 9.162 1.00 94.50 80 ASP A C 1
ATOM 651 O O . ASP A 1 80 ? -1.954 -13.955 8.253 1.00 94.50 80 ASP A O 1
ATOM 655 N N . ASN A 1 81 ? -2.548 -13.137 10.246 1.00 97.44 81 ASN A N 1
ATOM 656 C CA . ASN A 1 81 ? -3.731 -13.995 10.367 1.00 97.44 81 ASN A CA 1
ATOM 657 C C . ASN A 1 81 ? -4.939 -13.368 9.663 1.00 97.44 81 ASN A C 1
ATOM 659 O O . ASN A 1 81 ? -5.152 -12.161 9.748 1.00 97.44 81 ASN A O 1
ATOM 663 N N . LEU A 1 82 ? -5.774 -14.185 9.020 1.00 97.38 82 LEU A N 1
ATOM 664 C CA . LEU A 1 82 ? -7.025 -13.720 8.417 1.00 97.38 82 LEU A CA 1
ATOM 665 C C . LEU A 1 82 ? -8.050 -13.321 9.486 1.00 97.38 82 LEU A C 1
ATOM 667 O O . LEU A 1 82 ? -8.379 -14.107 10.374 1.00 97.38 82 LEU A O 1
ATOM 671 N N . ILE A 1 83 ? -8.602 -12.120 9.340 1.00 97.38 83 ILE A N 1
ATOM 672 C CA . ILE A 1 83 ? -9.724 -11.605 10.124 1.00 97.38 83 ILE A CA 1
ATOM 673 C C . ILE A 1 83 ? -10.950 -11.582 9.213 1.00 97.38 83 ILE A C 1
ATOM 675 O O . ILE A 1 83 ? -11.023 -10.788 8.275 1.00 97.38 83 ILE A O 1
ATOM 679 N N . ASP A 1 84 ? -11.916 -12.451 9.501 1.00 96.94 84 ASP A N 1
ATOM 680 C CA . ASP A 1 84 ? -13.194 -12.520 8.789 1.00 96.94 84 ASP A CA 1
ATOM 681 C C . ASP A 1 84 ? -14.080 -11.309 9.140 1.00 96.94 84 ASP A C 1
ATOM 683 O O . ASP A 1 84 ? -14.331 -11.005 10.312 1.00 96.94 84 ASP A O 1
ATOM 687 N N . LEU A 1 85 ? -14.557 -10.612 8.108 1.00 97.12 85 LEU A N 1
ATOM 688 C CA . LEU A 1 85 ? -15.436 -9.445 8.214 1.00 97.12 85 LEU A CA 1
ATOM 689 C C . LEU A 1 85 ? -16.872 -9.755 7.786 1.00 97.12 85 LEU A C 1
ATOM 691 O O . LEU A 1 85 ? -17.738 -8.897 7.932 1.00 97.12 85 LEU A O 1
ATOM 695 N N . SER A 1 86 ? -17.141 -10.950 7.254 1.00 94.44 86 SER A N 1
ATOM 696 C CA . SER A 1 86 ? -18.463 -11.321 6.729 1.00 94.44 86 SER A CA 1
ATOM 697 C C . SER A 1 86 ? -19.535 -11.482 7.814 1.00 94.44 86 SER A C 1
ATOM 699 O O . SER A 1 86 ? -20.731 -11.482 7.518 1.00 94.44 86 SER A O 1
ATOM 701 N N . ARG A 1 87 ? -19.118 -11.605 9.078 1.00 89.56 87 ARG A N 1
ATOM 702 C CA . ARG A 1 87 ? -19.987 -11.891 10.224 1.00 89.56 87 ARG A CA 1
ATOM 703 C C . ARG A 1 87 ? -20.447 -10.625 10.943 1.00 89.56 87 ARG A C 1
ATOM 705 O O . ARG A 1 87 ? -19.871 -9.549 10.795 1.00 89.56 87 ARG A O 1
ATOM 712 N N . ASP A 1 88 ? -21.502 -10.781 11.738 1.00 87.56 88 ASP A N 1
ATOM 713 C CA . ASP A 1 88 ? -21.952 -9.816 12.752 1.00 87.56 88 ASP A CA 1
ATOM 714 C C . ASP A 1 88 ? -22.278 -8.407 12.228 1.00 87.56 88 ASP A C 1
ATOM 716 O O . ASP A 1 88 ? -22.218 -7.430 12.966 1.00 87.56 88 ASP A O 1
ATOM 720 N N . GLY A 1 89 ? -22.605 -8.276 10.938 1.00 91.62 89 GLY A N 1
ATOM 721 C CA . GLY A 1 89 ? -22.901 -6.977 10.327 1.00 91.62 89 GLY A CA 1
ATOM 722 C C . GLY A 1 89 ? -21.683 -6.061 10.154 1.00 91.62 89 GLY A C 1
ATOM 723 O O . GLY A 1 89 ? -21.855 -4.928 9.702 1.00 91.62 89 GLY A O 1
ATOM 724 N N . LYS A 1 90 ? -20.457 -6.547 10.417 1.00 95.75 90 LYS A N 1
ATOM 725 C CA . LYS A 1 90 ? -19.220 -5.747 10.362 1.00 95.75 90 LYS A CA 1
ATOM 726 C C . LYS A 1 90 ? -19.050 -5.001 9.042 1.00 95.75 90 LYS A C 1
ATOM 728 O O . LYS A 1 90 ? -18.646 -3.843 9.049 1.00 95.75 90 LYS A O 1
ATOM 733 N N . LEU A 1 91 ? -19.391 -5.614 7.905 1.00 97.06 91 LEU A N 1
ATOM 734 C CA . LEU A 1 91 ? -19.310 -4.939 6.604 1.00 97.06 91 LEU A CA 1
ATOM 735 C C . LEU A 1 91 ? -20.191 -3.684 6.524 1.00 97.06 91 LEU A C 1
ATOM 737 O O . LEU A 1 91 ? -19.764 -2.689 5.943 1.00 97.06 91 LEU A O 1
ATOM 741 N N . GLN A 1 92 ? -21.391 -3.693 7.110 1.00 96.75 92 GLN A N 1
ATOM 742 C CA . GLN A 1 92 ? -22.259 -2.510 7.111 1.00 96.75 92 GLN A CA 1
ATOM 743 C C . GLN A 1 92 ? -21.658 -1.392 7.963 1.00 96.75 92 GLN A C 1
ATOM 745 O O . GLN A 1 92 ? -21.609 -0.241 7.522 1.00 96.75 92 GLN A O 1
ATOM 750 N N . ASP A 1 93 ? -21.117 -1.739 9.128 1.00 97.56 93 ASP A N 1
ATOM 751 C CA . ASP A 1 93 ? -20.471 -0.780 10.022 1.00 97.56 93 ASP A CA 1
ATOM 752 C C . ASP A 1 93 ? -19.179 -0.212 9.413 1.00 97.56 93 ASP A C 1
ATOM 754 O O . ASP A 1 93 ? -18.936 0.995 9.478 1.00 97.56 93 ASP A O 1
ATOM 75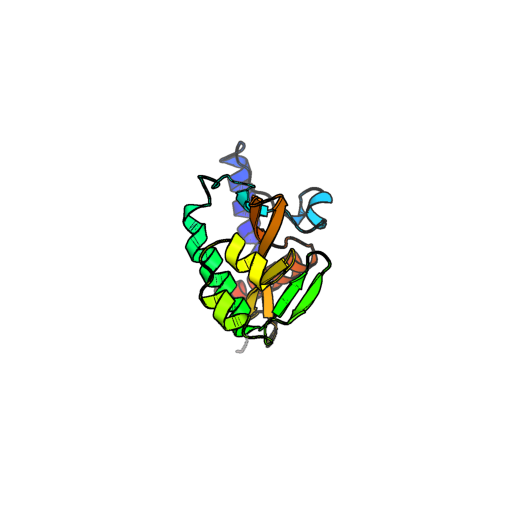8 N N . ILE A 1 94 ? -18.388 -1.045 8.723 1.00 97.81 94 ILE A N 1
ATOM 759 C CA . ILE A 1 94 ? -17.224 -0.615 7.932 1.00 97.81 94 ILE A CA 1
ATOM 760 C C . ILE A 1 94 ? -17.649 0.409 6.882 1.00 97.81 94 ILE A C 1
ATOM 762 O O . ILE A 1 94 ? -17.011 1.455 6.749 1.00 97.81 94 ILE A O 1
ATOM 766 N N . MET A 1 95 ? -18.743 0.160 6.154 1.00 97.69 95 MET A N 1
ATOM 767 C CA . MET A 1 95 ? -19.238 1.094 5.139 1.00 97.69 95 MET A CA 1
ATOM 768 C C . MET A 1 95 ? -19.706 2.428 5.734 1.00 97.69 95 MET A C 1
ATOM 770 O O . MET A 1 95 ? -19.641 3.452 5.046 1.00 97.69 95 MET A O 1
ATOM 774 N N . GLN A 1 96 ? -20.088 2.457 7.010 1.00 97.50 96 GLN A N 1
ATOM 775 C CA . GLN A 1 96 ? -20.471 3.674 7.730 1.00 97.50 96 GLN A CA 1
ATOM 776 C C . GLN A 1 96 ? -19.299 4.372 8.436 1.00 97.50 96 GLN A C 1
ATOM 778 O O . GLN A 1 96 ? -19.413 5.557 8.752 1.00 97.50 96 GLN A O 1
ATOM 783 N N . ALA A 1 97 ? -18.167 3.689 8.635 1.00 97.56 97 ALA A N 1
ATOM 784 C CA . ALA A 1 97 ? -16.981 4.248 9.277 1.00 97.56 97 ALA A CA 1
ATOM 785 C C . ALA A 1 97 ? -16.468 5.499 8.541 1.00 97.56 97 ALA A C 1
ATOM 787 O O . ALA A 1 97 ? -16.312 5.493 7.310 1.00 97.56 97 ALA A O 1
ATOM 788 N N . LYS A 1 98 ? -16.194 6.569 9.303 1.00 96.62 98 LYS A N 1
ATOM 789 C CA . LYS A 1 98 ? -15.687 7.864 8.796 1.00 96.62 98 LYS A CA 1
ATOM 790 C C . LYS A 1 98 ? -14.296 8.205 9.326 1.00 96.62 98 LYS A C 1
ATOM 792 O O . LYS A 1 98 ? -13.681 9.170 8.880 1.00 96.62 98 LYS A O 1
ATOM 797 N N . SER A 1 99 ? -13.804 7.431 10.287 1.00 96.50 99 SER A N 1
ATOM 798 C CA . SER A 1 99 ? -12.531 7.663 10.955 1.00 96.50 99 SER A CA 1
ATOM 799 C C . SER A 1 99 ? -11.764 6.362 11.181 1.00 96.50 99 SER A C 1
ATOM 801 O O . SER A 1 99 ? -12.325 5.267 11.142 1.00 96.50 99 SER A O 1
ATOM 803 N N . CYS A 1 100 ? -10.473 6.496 11.487 1.00 97.31 100 CYS A N 1
ATOM 804 C CA . CYS A 1 100 ? -9.648 5.383 11.949 1.00 97.31 100 CYS A CA 1
ATOM 805 C C . CYS A 1 100 ? -10.214 4.724 13.209 1.00 97.31 100 CYS A C 1
ATOM 807 O O . CYS A 1 100 ? -10.184 3.507 13.325 1.00 97.31 100 CYS A O 1
ATOM 809 N N . ALA A 1 101 ? -10.764 5.512 14.137 1.00 97.06 101 ALA A N 1
ATOM 810 C CA . ALA A 1 101 ? -11.349 4.978 15.361 1.00 97.06 101 ALA A CA 1
ATOM 811 C C . ALA A 1 101 ? -12.578 4.106 15.073 1.00 97.06 101 ALA A C 1
ATOM 813 O O . ALA A 1 101 ? -12.696 3.021 15.639 1.00 97.06 101 ALA A O 1
ATOM 814 N N . ASP A 1 102 ? -13.455 4.547 14.164 1.00 97.31 102 ASP A N 1
ATOM 815 C CA . ASP A 1 102 ? -14.618 3.759 13.745 1.00 97.31 102 ASP A CA 1
ATOM 816 C C . ASP A 1 102 ? -14.178 2.435 13.126 1.00 97.31 102 ASP A C 1
ATOM 818 O O . ASP A 1 102 ? -14.658 1.378 13.527 1.00 97.31 102 ASP A O 1
ATOM 822 N N . 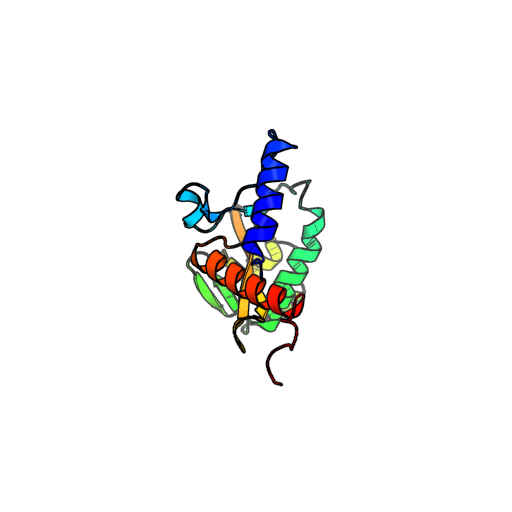LEU A 1 103 ? -13.238 2.497 12.178 1.00 97.19 103 LEU A N 1
ATOM 823 C CA . LEU A 1 103 ? -12.787 1.324 11.440 1.00 97.19 103 LEU A CA 1
ATOM 824 C C . LEU A 1 103 ? -12.072 0.323 12.356 1.00 97.19 103 LEU A C 1
ATOM 826 O O . LEU A 1 103 ? -12.371 -0.868 12.319 1.00 97.19 103 LEU A O 1
ATOM 830 N N . TYR A 1 104 ? -11.191 0.812 13.234 1.00 97.69 104 TYR A N 1
ATOM 831 C CA . TYR A 1 104 ? -10.502 -0.017 14.222 1.00 97.69 104 TYR A CA 1
ATOM 832 C C . TYR A 1 104 ? -11.487 -0.691 15.179 1.00 97.69 104 TYR A C 1
ATOM 834 O O . TYR A 1 104 ? -11.345 -1.874 15.469 1.00 97.69 104 TYR A O 1
ATOM 842 N N . ARG A 1 105 ? -12.510 0.033 15.655 1.00 97.00 105 ARG A N 1
ATOM 843 C CA . ARG A 1 105 ? -13.534 -0.523 16.551 1.00 97.00 105 ARG A CA 1
ATOM 844 C C . ARG A 1 105 ? -14.285 -1.693 15.912 1.00 97.00 105 ARG A C 1
ATOM 846 O O . ARG A 1 105 ? -14.586 -2.649 16.615 1.00 97.00 105 ARG A O 1
ATOM 853 N N . VAL A 1 106 ? -14.594 -1.611 14.618 1.00 97.19 106 VAL A N 1
ATOM 854 C CA . VAL A 1 106 ? -15.337 -2.669 13.912 1.00 97.19 106 VAL A CA 1
ATOM 855 C C . VAL A 1 106 ? -14.457 -3.890 13.634 1.00 97.19 106 VAL A C 1
ATOM 857 O O . VAL A 1 106 ? -14.905 -5.025 13.807 1.00 97.19 106 VAL A O 1
ATOM 860 N N . VAL A 1 107 ? -13.202 -3.679 13.223 1.00 97.12 107 VAL A N 1
ATOM 861 C CA . VAL A 1 107 ? -12.273 -4.792 12.964 1.00 97.12 107 VAL A CA 1
ATOM 862 C C . VAL A 1 107 ? -11.856 -5.467 14.275 1.00 97.12 107 VAL A C 1
ATOM 864 O O . VAL A 1 107 ? -11.961 -6.687 14.382 1.00 97.12 107 VAL A O 1
ATOM 867 N N . GLY A 1 108 ? -11.491 -4.672 15.284 1.00 96.62 108 GLY A N 1
ATOM 868 C CA . GLY A 1 108 ? -11.197 -5.100 16.656 1.00 96.62 108 GLY A CA 1
ATOM 869 C C . GLY A 1 108 ? -9.709 -5.116 17.022 1.00 96.62 108 GLY A C 1
ATOM 870 O O . GLY A 1 108 ? -9.375 -5.098 18.206 1.00 96.62 108 GLY A O 1
ATOM 871 N N . GLU A 1 109 ? -8.812 -5.096 16.038 1.00 97.50 109 GLU A N 1
ATOM 872 C CA . GLU A 1 109 ? -7.361 -5.192 16.235 1.00 97.50 109 GLU A CA 1
ATOM 873 C C . GLU A 1 109 ? -6.570 -4.453 15.143 1.00 97.50 109 GLU A C 1
ATOM 875 O O . GLU A 1 109 ? -7.155 -3.929 14.195 1.00 97.50 109 GLU A O 1
ATOM 880 N N . ASP A 1 110 ? -5.242 -4.391 15.289 1.00 98.50 110 ASP A N 1
ATOM 881 C CA . ASP A 1 110 ? -4.335 -3.878 14.258 1.00 98.50 110 ASP A CA 1
ATOM 882 C C . ASP A 1 110 ? -4.437 -4.737 12.993 1.00 98.50 110 ASP A C 1
ATOM 884 O O . ASP A 1 110 ? -4.273 -5.960 13.050 1.00 98.50 110 ASP A O 1
ATOM 888 N N . PHE A 1 111 ? -4.630 -4.097 11.841 1.00 98.44 111 PHE A N 1
ATOM 889 C CA . PHE A 1 111 ? -4.812 -4.820 10.589 1.00 98.44 111 PHE A CA 1
ATOM 890 C C . PHE A 1 111 ? -4.155 -4.136 9.393 1.00 98.44 111 PHE A C 1
ATOM 892 O O . PHE A 1 111 ? -3.823 -2.943 9.396 1.00 98.44 111 PHE A O 1
ATOM 899 N N . TRP A 1 112 ? -4.030 -4.913 8.325 1.00 97.56 112 TRP A N 1
ATOM 900 C CA . TRP A 1 112 ? -3.672 -4.450 7.003 1.00 97.56 112 TRP A CA 1
ATOM 901 C C . TRP A 1 112 ? -4.480 -5.168 5.919 1.00 97.56 112 TRP A C 1
ATOM 903 O O . TRP A 1 112 ? -5.030 -6.251 6.107 1.00 97.56 112 TRP A O 1
ATOM 913 N N . LEU A 1 113 ? -4.570 -4.525 4.766 1.00 97.44 113 LEU A N 1
ATOM 914 C CA . LEU A 1 113 ? -5.154 -5.063 3.540 1.00 97.44 113 LEU A CA 1
ATOM 915 C C . LEU A 1 113 ? -4.373 -4.519 2.355 1.00 97.44 113 LEU A C 1
ATOM 917 O O . LEU A 1 113 ? -3.723 -3.488 2.495 1.00 97.44 113 LEU A O 1
ATOM 921 N N . SER A 1 114 ? -4.474 -5.152 1.195 1.00 95.38 114 SER A N 1
ATOM 922 C CA . SER A 1 114 ? -3.771 -4.701 -0.008 1.00 95.38 114 SER A CA 1
ATOM 923 C C . SER A 1 114 ? -4.739 -4.402 -1.130 1.00 95.38 114 SER A C 1
ATOM 925 O O . SER A 1 114 ? -5.764 -5.071 -1.272 1.00 95.38 114 SER A O 1
ATOM 927 N N . THR A 1 115 ? -4.400 -3.406 -1.945 1.00 94.38 115 THR A N 1
ATOM 928 C CA . THR A 1 115 ? -4.935 -3.336 -3.303 1.00 94.38 115 THR A CA 1
ATOM 929 C C . THR A 1 115 ? -4.372 -4.503 -4.110 1.00 94.38 115 THR A C 1
ATOM 931 O O . THR A 1 115 ? -3.299 -5.019 -3.795 1.00 94.38 115 THR A O 1
ATOM 934 N N . TRP A 1 116 ? -5.047 -4.868 -5.190 1.00 92.38 116 TRP A N 1
ATOM 935 C CA . TRP A 1 116 ? -4.608 -5.931 -6.089 1.00 92.38 116 TRP A CA 1
ATOM 936 C C . TRP A 1 116 ? -4.661 -5.430 -7.525 1.00 92.38 116 TRP A C 1
ATOM 938 O O . TRP A 1 116 ? -5.476 -4.562 -7.846 1.00 92.38 116 TRP A O 1
ATOM 948 N N . CYS A 1 117 ? -3.792 -5.963 -8.373 1.00 90.62 117 CYS A N 1
ATOM 949 C CA . CYS A 1 117 ? -3.873 -5.767 -9.814 1.00 90.62 117 CYS A CA 1
ATOM 950 C C . CYS A 1 117 ? -3.795 -7.111 -10.529 1.00 90.62 117 CYS A C 1
ATOM 952 O O . CYS A 1 117 ? -3.029 -7.991 -10.133 1.00 90.62 117 CYS A O 1
ATOM 954 N N . ASP A 1 118 ? -4.595 -7.267 -11.578 1.00 94.69 118 ASP A N 1
ATOM 955 C CA . A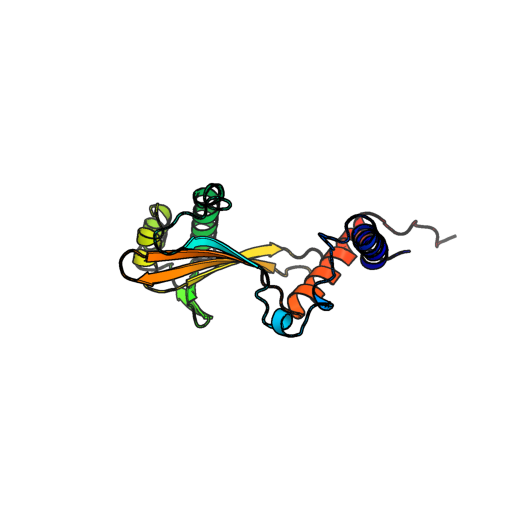SP A 1 118 ? -4.478 -8.422 -12.456 1.00 94.69 118 ASP A CA 1
ATOM 956 C C . ASP A 1 118 ? -3.157 -8.327 -13.224 1.00 94.69 118 ASP A C 1
ATOM 958 O O . ASP A 1 118 ? -2.769 -7.265 -13.720 1.00 94.69 118 ASP A O 1
ATOM 962 N N . SER A 1 119 ? -2.443 -9.443 -13.268 1.00 95.81 119 SER A N 1
ATOM 963 C CA . SER A 1 119 ? -1.169 -9.567 -13.956 1.00 95.81 119 SER A CA 1
ATOM 964 C C . SER A 1 119 ? -1.384 -9.606 -15.463 1.00 95.81 119 SER A C 1
ATOM 966 O O . SER A 1 119 ? -2.241 -10.336 -15.964 1.00 95.81 119 SER A O 1
ATOM 968 N N . THR A 1 120 ? -0.568 -8.852 -16.197 1.00 94.38 120 THR A N 1
ATOM 969 C CA . THR A 1 120 ? -0.517 -8.944 -17.661 1.00 94.38 120 THR A CA 1
ATOM 970 C C . THR A 1 120 ? 0.506 -9.978 -18.130 1.00 94.38 120 THR A C 1
ATOM 972 O O . THR A 1 120 ? 0.364 -10.530 -19.224 1.00 94.38 120 THR A O 1
ATOM 975 N N . ALA A 1 121 ? 1.518 -10.268 -17.304 1.00 95.62 121 ALA A N 1
ATOM 976 C CA . ALA A 1 121 ? 2.560 -11.248 -17.601 1.00 95.62 121 ALA A CA 1
ATOM 977 C C . ALA A 1 121 ? 2.159 -12.693 -17.249 1.00 95.62 121 ALA A C 1
ATOM 979 O O . ALA A 1 121 ? 2.626 -13.630 -17.895 1.00 95.62 121 ALA A O 1
ATOM 980 N N . PHE A 1 122 ? 1.290 -12.881 -16.254 1.00 94.88 122 PHE A N 1
ATOM 981 C CA . PHE A 1 122 ? 0.879 -14.180 -15.723 1.00 94.88 122 PHE A CA 1
ATOM 982 C C . PHE A 1 122 ? -0.652 -14.294 -15.729 1.00 94.88 122 PHE A C 1
ATOM 984 O O . PHE A 1 122 ? -1.334 -13.772 -14.849 1.00 94.88 122 PHE A O 1
ATOM 991 N N . GLU A 1 123 ? -1.203 -14.994 -16.720 1.00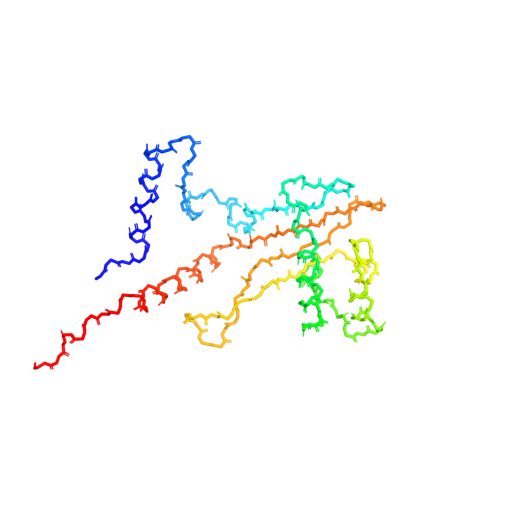 94.56 123 GLU A N 1
ATOM 992 C CA . GLU A 1 123 ? -2.653 -15.137 -16.887 1.00 94.56 123 GLU A CA 1
ATOM 993 C C . GLU A 1 123 ? -3.338 -15.688 -15.623 1.00 94.56 123 GLU A C 1
ATOM 995 O O . GLU A 1 123 ? -2.880 -16.653 -15.009 1.00 94.56 123 GLU A O 1
ATOM 1000 N N . GLY A 1 124 ? -4.440 -15.048 -15.220 1.00 94.12 124 GLY A N 1
ATOM 1001 C CA . GLY A 1 124 ? -5.231 -15.437 -14.048 1.00 94.12 124 GLY A CA 1
ATOM 1002 C C . GLY A 1 124 ? -4.590 -15.116 -12.693 1.00 94.12 124 GLY A C 1
ATOM 1003 O O . GLY A 1 124 ? -5.184 -15.415 -11.656 1.00 94.12 124 GLY A O 1
ATOM 1004 N N . ARG A 1 125 ? -3.399 -14.503 -12.664 1.00 95.19 125 ARG A N 1
ATOM 1005 C CA . ARG A 1 125 ? -2.717 -14.131 -11.422 1.00 95.19 125 ARG A CA 1
ATOM 1006 C C . ARG A 1 125 ? -3.087 -12.714 -10.990 1.00 95.19 125 ARG A C 1
ATOM 1008 O O . ARG A 1 12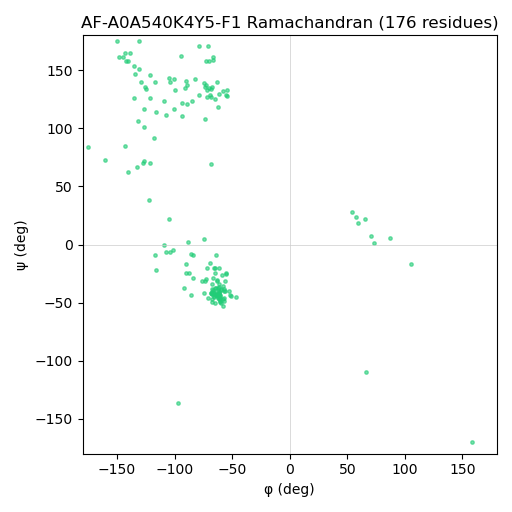5 ? -3.018 -11.782 -11.783 1.00 95.19 125 ARG A O 1
ATOM 1015 N N . GLN A 1 126 ? -3.380 -12.537 -9.702 1.00 93.44 126 GLN A N 1
ATOM 1016 C CA . GLN A 1 126 ? -3.432 -11.221 -9.062 1.00 93.44 126 GLN A CA 1
ATOM 1017 C C . GLN A 1 126 ? -2.145 -10.951 -8.292 1.00 93.44 126 GLN A C 1
ATOM 1019 O O . GLN A 1 126 ? -1.660 -11.803 -7.546 1.00 93.44 126 GLN A O 1
ATOM 1024 N N . LEU A 1 127 ? -1.594 -9.758 -8.487 1.00 92.62 127 LEU A N 1
ATOM 1025 C CA . LEU A 1 127 ? -0.386 -9.284 -7.830 1.00 92.62 127 LEU A CA 1
ATOM 1026 C C . LEU A 1 127 ? -0.763 -8.352 -6.685 1.00 92.62 127 LEU A C 1
ATOM 1028 O O . LEU A 1 127 ? -1.706 -7.559 -6.781 1.00 92.62 127 LEU A O 1
ATOM 1032 N N . GLU A 1 128 ? -0.012 -8.457 -5.593 1.00 90.44 128 GLU A N 1
ATOM 1033 C CA . GLU A 1 128 ? -0.179 -7.571 -4.452 1.00 90.44 128 GLU A CA 1
ATOM 1034 C C . GLU A 1 128 ? 0.264 -6.150 -4.827 1.00 90.44 128 GLU A C 1
ATOM 1036 O O . GLU A 1 128 ? 1.372 -5.927 -5.321 1.00 90.44 128 GLU A O 1
ATOM 1041 N N . GLY A 1 129 ? -0.618 -5.182 -4.591 1.00 90.94 129 GLY A N 1
ATOM 1042 C CA . GLY A 1 129 ? -0.336 -3.764 -4.754 1.00 90.94 129 GLY A CA 1
ATOM 1043 C C . GLY A 1 129 ? 0.052 -3.100 -3.435 1.00 90.94 129 GLY A C 1
ATOM 1044 O O . GLY A 1 129 ? 0.842 -3.612 -2.647 1.00 90.94 129 GLY A O 1
ATOM 1045 N N . THR A 1 130 ? -0.499 -1.916 -3.187 1.00 91.81 130 THR A N 1
ATOM 1046 C CA . THR A 1 130 ? -0.210 -1.135 -1.985 1.00 91.81 130 THR A CA 1
ATOM 1047 C C . THR A 1 130 ? -0.995 -1.672 -0.790 1.00 91.81 130 THR A C 1
ATOM 1049 O O . THR A 1 130 ? -2.221 -1.785 -0.844 1.00 91.81 130 THR A O 1
ATOM 1052 N N . ARG A 1 131 ? -0.297 -1.928 0.319 1.00 94.69 131 ARG A N 1
ATOM 1053 C CA . ARG A 1 131 ? -0.898 -2.190 1.628 1.00 94.69 131 ARG A CA 1
ATOM 1054 C C . ARG A 1 131 ? -1.455 -0.907 2.224 1.00 94.69 131 ARG A C 1
ATOM 1056 O O . ARG A 1 131 ? -0.787 0.123 2.224 1.00 94.69 131 ARG A O 1
ATOM 1063 N N . ILE A 1 132 ? -2.643 -0.985 2.801 1.00 97.56 132 ILE A N 1
ATOM 1064 C CA . ILE A 1 132 ? -3.231 0.019 3.680 1.00 97.56 132 ILE A CA 1
ATOM 1065 C C . ILE A 1 132 ? -3.229 -0.578 5.084 1.00 97.56 132 ILE A C 1
ATOM 1067 O O . ILE A 1 132 ? -3.777 -1.658 5.299 1.00 97.56 132 ILE A O 1
ATOM 1071 N N . THR A 1 133 ? -2.603 0.111 6.033 1.00 97.69 133 THR A N 1
ATOM 1072 C CA . THR A 1 133 ? -2.440 -0.361 7.412 1.00 97.69 133 THR A CA 1
ATOM 1073 C C . THR A 1 133 ? -3.154 0.563 8.384 1.00 97.69 133 THR A C 1
ATOM 1075 O O . THR A 1 133 ? -3.048 1.788 8.253 1.00 97.69 133 THR A O 1
ATOM 1078 N N . LEU A 1 134 ? -3.804 -0.012 9.394 1.00 98.31 134 LEU A N 1
ATOM 1079 C CA . LEU A 1 134 ? -4.337 0.723 10.533 1.00 98.31 134 LEU A CA 1
ATOM 1080 C C . LEU A 1 134 ? -3.832 0.104 11.838 1.00 98.31 134 LEU A C 1
ATOM 1082 O O . LEU A 1 134 ? -4.144 -1.042 12.150 1.00 98.31 134 LEU A O 1
ATOM 1086 N N . VAL A 1 135 ? -3.068 0.887 12.598 1.00 98.00 135 VAL A N 1
ATOM 1087 C CA . VAL A 1 135 ? -2.426 0.457 13.847 1.00 98.00 135 VAL A CA 1
ATOM 1088 C C . VAL A 1 135 ? -2.824 1.395 14.979 1.00 98.00 135 VAL A C 1
ATOM 1090 O O . VAL A 1 135 ? -2.772 2.619 14.824 1.00 98.00 135 VAL A O 1
ATOM 1093 N N . LYS A 1 136 ? -3.199 0.853 16.137 1.00 97.69 136 LYS A N 1
ATOM 1094 C CA . LYS A 1 136 ? -3.479 1.644 17.339 1.00 97.69 136 LYS A CA 1
ATOM 1095 C C . LYS A 1 136 ? -2.183 1.920 18.102 1.00 97.69 136 LYS A C 1
ATOM 1097 O O . LYS A 1 136 ? -1.474 1.015 18.521 1.00 97.69 136 LYS A O 1
ATOM 1102 N N . MET A 1 137 ? -1.891 3.199 18.327 1.00 95.75 137 MET A N 1
ATOM 1103 C CA . MET A 1 137 ? -0.685 3.668 19.029 1.00 95.75 137 MET A CA 1
ATOM 1104 C C . MET A 1 137 ? -0.947 4.064 20.492 1.00 95.75 137 MET A C 1
ATOM 1106 O O . MET A 1 137 ? -0.033 4.463 21.209 1.00 95.75 137 MET A O 1
ATOM 1110 N N . GLY A 1 138 ? -2.206 4.035 20.925 1.00 92.50 138 GLY A N 1
ATOM 1111 C CA . GLY A 1 138 ? -2.644 4.441 22.258 1.00 92.50 138 GLY A CA 1
ATOM 1112 C C . GLY A 1 138 ? -4.131 4.786 22.268 1.00 92.50 138 GLY A C 1
ATOM 1113 O O . GLY A 1 138 ? -4.847 4.544 21.293 1.00 92.50 138 GLY A O 1
ATOM 1114 N N . GLU A 1 139 ? -4.616 5.367 23.363 1.00 90.19 139 GLU A N 1
ATOM 1115 C CA . GLU A 1 139 ? -5.996 5.852 23.429 1.00 90.19 139 GLU A CA 1
ATOM 1116 C C . GLU A 1 139 ? -6.230 6.956 22.398 1.00 90.19 139 GLU A C 1
ATOM 1118 O O . GLU A 1 139 ? -5.578 7.999 22.430 1.00 90.19 139 GLU A O 1
ATOM 1123 N N . ASN A 1 140 ? -7.153 6.714 21.463 1.00 86.69 140 ASN A N 1
ATOM 1124 C CA . ASN A 1 140 ? -7.498 7.636 20.378 1.00 86.69 140 ASN A CA 1
ATOM 1125 C C . ASN A 1 140 ? -6.296 8.089 19.521 1.00 86.69 140 ASN A C 1
ATOM 1127 O O . ASN A 1 140 ? -6.314 9.180 18.950 1.00 86.69 140 ASN A O 1
ATOM 1131 N N . LYS A 1 141 ? -5.251 7.256 19.427 1.00 96.25 141 LYS A N 1
ATOM 1132 C CA . LYS A 1 141 ? -4.045 7.498 18.623 1.00 96.25 141 LYS A CA 1
ATOM 1133 C C . LYS A 1 141 ? -3.880 6.371 17.619 1.00 96.25 141 LYS A C 1
ATOM 1135 O O . LYS A 1 141 ? -3.826 5.210 18.022 1.00 96.25 141 LYS A O 1
ATOM 1140 N N . TYR A 1 142 ? -3.758 6.713 16.342 1.00 97.75 142 TYR A N 1
ATOM 1141 C CA . TYR A 1 142 ? -3.681 5.732 15.263 1.00 97.75 142 TYR A CA 1
ATOM 1142 C C . TYR A 1 142 ? -2.573 6.082 14.276 1.00 97.75 142 TYR A C 1
ATOM 1144 O O . TYR A 1 142 ? -2.324 7.253 13.998 1.00 97.75 142 TYR A O 1
ATOM 1152 N N . GLU A 1 143 ? -1.945 5.063 13.709 1.00 97.75 143 GLU A N 1
ATOM 1153 C CA . GLU A 1 143 ? -1.201 5.179 12.464 1.00 97.75 143 GLU A CA 1
ATOM 1154 C C . GLU A 1 143 ? -2.080 4.630 11.342 1.00 97.75 143 GLU A C 1
ATOM 1156 O O . GLU A 1 143 ? -2.429 3.450 11.340 1.00 97.75 143 GLU A O 1
ATOM 1161 N N . PHE A 1 144 ? -2.450 5.495 10.398 1.00 98.19 144 PHE A N 1
ATOM 1162 C CA . PHE A 1 144 ? -3.104 5.089 9.157 1.00 98.19 144 PHE A CA 1
ATOM 1163 C C . PHE A 1 144 ? -2.183 5.435 8.004 1.00 98.19 144 PHE A C 1
ATOM 1165 O O . PHE A 1 144 ? -1.890 6.613 7.776 1.00 98.19 144 PHE A O 1
ATOM 1172 N N . ALA A 1 145 ? -1.693 4.412 7.319 1.00 97.38 145 ALA A N 1
ATOM 1173 C CA . ALA A 1 145 ? -0.600 4.545 6.371 1.00 97.38 145 ALA A CA 1
ATOM 1174 C C . ALA A 1 145 ? -0.809 3.659 5.151 1.00 97.38 145 ALA A C 1
ATOM 1176 O O . ALA A 1 145 ? -1.511 2.648 5.207 1.00 97.38 145 ALA A O 1
ATOM 1177 N N . ILE A 1 146 ? -0.147 4.039 4.065 1.00 95.62 146 ILE A N 1
ATOM 1178 C CA . ILE A 1 146 ? 0.056 3.164 2.919 1.00 95.62 146 ILE A CA 1
ATOM 1179 C C . ILE A 1 146 ? 1.499 2.667 2.896 1.00 95.62 146 ILE A C 1
ATOM 1181 O O . ILE A 1 146 ? 2.427 3.406 3.245 1.00 95.62 146 ILE A O 1
ATOM 1185 N N . ARG A 1 147 ? 1.676 1.410 2.495 1.00 91.69 147 ARG A N 1
ATOM 1186 C CA . ARG A 1 147 ? 2.973 0.747 2.382 1.00 91.69 147 ARG A CA 1
ATOM 1187 C C . ARG A 1 147 ? 3.040 -0.009 1.066 1.00 91.69 147 ARG A C 1
ATOM 1189 O O . ARG A 1 147 ? 2.174 -0.829 0.785 1.00 91.69 147 ARG A O 1
ATOM 1196 N N . THR A 1 148 ? 4.063 0.242 0.265 1.00 84.69 148 THR A N 1
ATOM 1197 C CA . THR A 1 148 ? 4.295 -0.558 -0.943 1.00 84.69 148 THR A CA 1
ATOM 1198 C C . THR A 1 148 ? 5.268 -1.682 -0.597 1.00 84.69 148 THR A C 1
ATOM 1200 O O . THR A 1 148 ? 6.363 -1.373 -0.119 1.00 84.69 148 THR A O 1
ATOM 1203 N N . PRO A 1 149 ? 4.889 -2.960 -0.792 1.00 80.25 149 PRO A N 1
ATOM 1204 C CA . PRO A 1 149 ? 5.820 -4.063 -0.637 1.00 80.25 149 PRO A CA 1
ATOM 1205 C C . PRO A 1 149 ? 6.913 -3.938 -1.701 1.00 80.25 149 PRO A C 1
ATOM 1207 O O . PRO A 1 149 ? 6.642 -3.836 -2.894 1.00 80.25 149 PRO A O 1
ATOM 1210 N N . CYS A 1 150 ? 8.158 -3.923 -1.252 1.00 80.12 150 CYS A N 1
ATOM 1211 C CA . CYS A 1 150 ? 9.356 -3.779 -2.071 1.00 80.12 150 CYS A CA 1
ATOM 1212 C C . CYS A 1 150 ? 10.293 -4.975 -1.860 1.00 80.12 150 CYS A C 1
ATOM 1214 O O . CYS A 1 150 ? 11.499 -4.790 -1.743 1.00 80.12 150 CYS A O 1
ATOM 1216 N N . THR A 1 151 ? 9.748 -6.183 -1.722 1.00 86.62 151 THR A N 1
ATOM 1217 C CA . THR A 1 151 ? 10.548 -7.403 -1.558 1.00 86.62 151 THR A CA 1
ATOM 1218 C C . THR A 1 151 ? 11.232 -7.788 -2.873 1.00 86.62 151 THR A C 1
ATOM 1220 O O . THR A 1 151 ? 10.719 -7.440 -3.940 1.00 86.62 151 THR A O 1
ATOM 1223 N N . PRO A 1 152 ? 12.323 -8.576 -2.837 1.00 88.81 152 PRO A N 1
ATOM 1224 C CA . PRO A 1 152 ? 12.957 -9.094 -4.049 1.00 88.81 152 PRO A CA 1
ATOM 1225 C C . PRO A 1 152 ? 11.981 -9.795 -5.002 1.00 88.81 152 PRO A C 1
ATOM 1227 O O . PRO A 1 152 ? 11.955 -9.487 -6.188 1.00 88.81 152 PRO A O 1
ATOM 1230 N N . SER A 1 153 ? 11.076 -10.625 -4.469 1.00 89.88 153 SER A N 1
ATOM 1231 C CA . SER A 1 153 ? 10.030 -11.279 -5.267 1.00 89.88 153 SER A CA 1
ATOM 1232 C C . SER A 1 153 ? 9.128 -10.287 -6.006 1.00 89.88 153 SER A C 1
ATOM 1234 O O . SER A 1 153 ? 8.712 -10.540 -7.134 1.00 89.88 153 SER A O 1
ATOM 1236 N N . ARG A 1 154 ? 8.837 -9.130 -5.398 1.00 88.81 154 ARG A N 1
ATOM 1237 C CA . ARG A 1 154 ? 8.018 -8.093 -6.027 1.00 88.81 154 ARG A CA 1
ATOM 1238 C C . ARG A 1 154 ? 8.773 -7.379 -7.148 1.00 88.81 154 ARG A C 1
ATOM 1240 O O . ARG A 1 154 ? 8.143 -6.926 -8.101 1.00 88.81 154 ARG A O 1
ATOM 1247 N N . TRP A 1 155 ? 10.100 -7.285 -7.061 1.00 89.25 155 TRP A N 1
ATOM 1248 C CA . TRP A 1 155 ? 10.929 -6.741 -8.140 1.00 89.25 155 TRP A CA 1
ATOM 1249 C C . TRP A 1 155 ? 10.929 -7.664 -9.356 1.00 89.25 155 TRP A C 1
ATOM 1251 O O . TRP A 1 155 ? 10.779 -7.172 -10.471 1.00 89.25 155 TRP A O 1
ATOM 1261 N 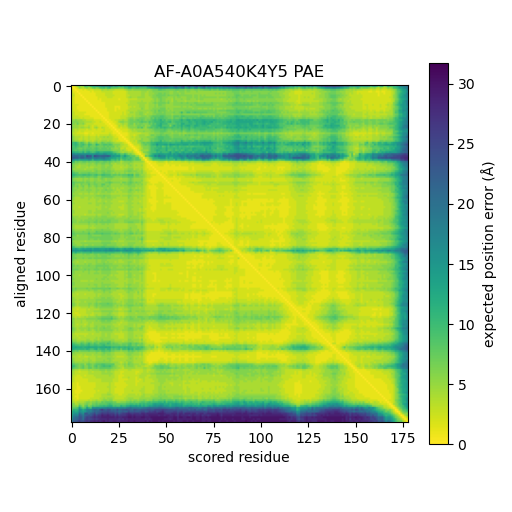N . ASP A 1 156 ? 11.013 -8.977 -9.138 1.00 91.75 156 ASP A N 1
ATOM 1262 C CA . ASP A 1 156 ? 10.959 -9.976 -10.213 1.00 91.75 156 ASP A CA 1
ATOM 1263 C C . ASP A 1 156 ? 9.602 -9.947 -10.928 1.00 91.75 156 ASP A C 1
ATOM 1265 O O . ASP A 1 156 ? 9.516 -9.947 -12.156 1.00 91.75 156 ASP A O 1
ATOM 1269 N N . GLU A 1 157 ? 8.514 -9.849 -10.161 1.00 93.06 157 GLU A N 1
ATOM 1270 C CA . GLU A 1 157 ? 7.178 -9.696 -10.731 1.00 93.06 157 GLU A CA 1
ATOM 1271 C C . GLU A 1 157 ? 7.019 -8.368 -11.488 1.00 93.06 157 GLU A C 1
ATOM 1273 O O . GLU A 1 157 ? 6.361 -8.335 -12.525 1.00 93.06 157 GLU A O 1
ATOM 1278 N N . PHE A 1 158 ? 7.612 -7.273 -11.001 1.00 92.31 158 PHE A N 1
ATOM 1279 C CA . PHE A 1 158 ? 7.612 -5.993 -11.713 1.00 92.31 158 PHE A CA 1
ATOM 1280 C C . PHE A 1 158 ? 8.400 -6.065 -13.029 1.00 92.31 158 PHE A C 1
ATOM 1282 O O . PHE A 1 158 ? 7.930 -5.538 -14.036 1.00 92.31 158 PHE A O 1
ATOM 1289 N N . ASP A 1 159 ? 9.560 -6.728 -13.045 1.00 94.06 159 ASP A N 1
ATOM 1290 C CA . ASP A 1 159 ? 10.350 -6.926 -14.265 1.00 94.06 159 ASP A CA 1
ATOM 1291 C C . ASP A 1 159 ? 9.567 -7.712 -15.323 1.00 94.06 159 ASP A C 1
ATOM 1293 O O . ASP A 1 159 ? 9.515 -7.293 -16.481 1.00 94.06 159 ASP A O 1
ATOM 1297 N N . ALA A 1 160 ? 8.875 -8.779 -14.914 1.00 95.50 160 ALA A N 1
ATOM 1298 C CA . ALA A 1 160 ? 8.024 -9.564 -15.804 1.00 95.50 160 ALA A CA 1
ATOM 1299 C C . ALA A 1 160 ? 6.862 -8.739 -16.390 1.00 95.50 160 ALA A C 1
ATOM 1301 O O . ALA A 1 160 ? 6.632 -8.774 -17.602 1.00 95.50 160 ALA A O 1
ATOM 1302 N N . GLU A 1 161 ? 6.157 -7.958 -15.561 1.00 95.75 161 GLU A N 1
ATOM 1303 C CA . GLU A 1 161 ? 5.084 -7.062 -16.025 1.00 95.75 161 GLU A CA 1
ATOM 1304 C C . GLU A 1 161 ? 5.608 -6.008 -17.010 1.00 95.75 161 GLU A C 1
ATOM 1306 O O . GLU A 1 161 ? 5.013 -5.779 -18.066 1.00 95.75 161 GLU A O 1
ATOM 1311 N N . MET A 1 162 ? 6.752 -5.390 -16.708 1.00 95.19 162 MET A N 1
ATOM 1312 C CA . MET A 1 162 ? 7.356 -4.381 -17.579 1.00 95.19 162 MET A CA 1
ATOM 1313 C C . MET A 1 162 ? 7.866 -4.970 -18.893 1.00 95.19 162 MET A C 1
ATOM 1315 O O . MET A 1 162 ? 7.710 -4.338 -19.939 1.00 95.19 162 MET A O 1
ATOM 1319 N N . ALA A 1 163 ? 8.441 -6.175 -18.870 1.00 95.06 163 ALA A N 1
ATOM 1320 C CA . ALA A 1 163 ? 8.847 -6.885 -20.077 1.00 95.06 163 ALA A CA 1
ATOM 1321 C C . ALA A 1 163 ? 7.640 -7.157 -20.981 1.00 95.06 163 ALA A C 1
ATOM 1323 O O . ALA A 1 163 ? 7.676 -6.822 -22.167 1.00 95.06 163 ALA A O 1
ATOM 1324 N N . LYS A 1 164 ? 6.539 -7.652 -20.405 1.00 94.25 164 LYS A N 1
ATOM 1325 C CA . LYS A 1 164 ? 5.304 -7.897 -21.150 1.00 94.25 164 LYS A CA 1
ATOM 1326 C C . LYS A 1 164 ? 4.728 -6.616 -21.755 1.00 94.25 164 LYS A C 1
ATOM 1328 O O . LYS A 1 164 ? 4.384 -6.594 -22.936 1.00 94.25 164 LYS A O 1
ATOM 1333 N N . ALA A 1 165 ? 4.654 -5.538 -20.975 1.00 93.50 165 ALA A N 1
ATOM 1334 C CA . ALA A 1 165 ? 4.175 -4.244 -21.459 1.00 93.50 165 ALA A CA 1
ATOM 1335 C C . ALA A 1 165 ? 5.069 -3.674 -22.577 1.00 93.50 165 ALA A C 1
ATOM 1337 O O . ALA A 1 165 ? 4.574 -3.093 -23.544 1.00 93.50 165 ALA A O 1
ATOM 1338 N N . TRP A 1 166 ? 6.386 -3.864 -22.471 1.00 93.38 166 TRP A N 1
ATOM 1339 C CA . TRP A 1 166 ? 7.347 -3.414 -23.475 1.00 93.38 166 TRP A CA 1
ATOM 1340 C C . TRP A 1 166 ? 7.167 -4.117 -24.820 1.00 93.38 166 TRP A C 1
ATOM 1342 O O . TRP A 1 166 ? 7.169 -3.450 -25.852 1.00 93.38 166 TRP A O 1
ATOM 1352 N N . GLU A 1 167 ? 6.957 -5.435 -24.811 1.00 90.38 167 GLU A N 1
ATOM 1353 C CA . GLU A 1 167 ? 6.682 -6.223 -26.020 1.00 90.38 167 GLU A CA 1
ATOM 1354 C C . GLU A 1 167 ? 5.396 -5.780 -26.726 1.00 90.38 167 GLU A C 1
ATOM 1356 O O . GLU A 1 167 ? 5.346 -5.747 -27.954 1.00 90.38 167 GLU A O 1
ATOM 1361 N N . VAL A 1 168 ? 4.364 -5.403 -25.963 1.00 88.94 168 VAL A N 1
ATOM 1362 C CA . VAL A 1 168 ? 3.101 -4.893 -26.521 1.00 88.94 168 VAL A CA 1
ATOM 1363 C C . VAL A 1 168 ? 3.294 -3.527 -27.184 1.00 88.94 168 VAL A C 1
ATOM 1365 O O . VAL A 1 168 ? 2.746 -3.283 -28.257 1.00 88.94 168 VAL A O 1
ATOM 1368 N N . CYS A 1 169 ? 4.075 -2.636 -26.568 1.00 85.06 169 CYS A N 1
ATOM 1369 C CA . CYS A 1 169 ? 4.350 -1.302 -27.111 1.00 85.06 169 CYS A CA 1
ATOM 1370 C C . CYS A 1 169 ? 5.308 -1.328 -28.311 1.00 85.06 169 CYS A C 1
ATOM 1372 O O . CYS A 1 169 ? 5.209 -0.479 -29.197 1.00 85.06 169 CYS A O 1
ATOM 1374 N N . TYR A 1 170 ? 6.231 -2.289 -28.339 1.00 80.06 170 TYR A N 1
ATOM 1375 C CA . TYR A 1 170 ? 7.233 -2.447 -29.389 1.00 80.06 170 TYR A CA 1
ATOM 1376 C C . TYR A 1 170 ? 7.201 -3.878 -29.933 1.00 80.06 170 TYR A C 1
ATOM 1378 O O . TYR A 1 170 ? 8.139 -4.645 -29.703 1.00 80.06 170 TYR A O 1
ATOM 1386 N N . PRO A 1 171 ? 6.136 -4.259 -30.661 1.00 69.81 171 PRO A N 1
ATOM 1387 C CA . PRO A 1 171 ? 6.045 -5.590 -31.230 1.00 69.81 171 PRO A CA 1
ATOM 1388 C C . PRO A 1 171 ? 7.171 -5.789 -32.244 1.00 69.81 171 PRO A C 1
ATOM 1390 O O . PRO A 1 171 ? 7.511 -4.890 -33.021 1.00 69.81 171 PRO A O 1
ATOM 1393 N N . THR A 1 172 ? 7.768 -6.978 -32.244 1.00 63.47 172 THR A N 1
ATOM 1394 C CA . THR A 1 172 ? 8.755 -7.367 -33.250 1.00 63.47 172 THR A CA 1
ATOM 1395 C C . THR A 1 172 ? 8.142 -7.177 -34.641 1.00 63.47 172 THR A C 1
ATOM 1397 O O . THR A 1 172 ? 7.055 -7.704 -34.893 1.00 63.47 172 THR A O 1
ATOM 1400 N N . PRO A 1 173 ? 8.798 -6.453 -35.566 1.00 57.22 173 PRO A N 1
ATOM 1401 C CA . PRO A 1 173 ? 8.350 -6.412 -36.947 1.00 57.22 173 PRO A CA 1
ATOM 1402 C C . PRO A 1 173 ? 8.256 -7.840 -37.489 1.00 57.22 173 PRO A C 1
ATOM 1404 O O . PRO A 1 173 ? 9.210 -8.612 -37.376 1.00 57.22 173 PRO A O 1
ATOM 1407 N N . PHE A 1 174 ? 7.110 -8.180 -38.072 1.00 52.62 174 PHE A N 1
ATOM 1408 C CA . PHE A 1 174 ? 6.847 -9.446 -38.753 1.00 52.62 174 PHE A CA 1
ATOM 1409 C C . PHE A 1 174 ? 7.681 -9.518 -40.050 1.00 52.62 174 PHE A C 1
ATOM 1411 O O . PHE A 1 174 ? 7.161 -9.406 -41.152 1.00 52.62 174 PHE A O 1
ATOM 1418 N N . TYR A 1 175 ? 9.002 -9.645 -39.942 1.00 54.09 175 TYR A N 1
ATOM 1419 C CA . TYR A 1 175 ? 9.890 -9.909 -41.077 1.00 54.09 175 TYR A CA 1
ATOM 1420 C C . TYR A 1 175 ? 10.652 -11.208 -40.829 1.00 54.09 175 TYR A C 1
ATOM 1422 O O . TYR A 1 175 ? 11.850 -11.205 -40.567 1.00 54.09 175 TYR A O 1
ATOM 1430 N N . ALA A 1 176 ? 9.927 -12.326 -40.882 1.00 51.38 176 ALA A N 1
ATOM 1431 C CA . ALA A 1 176 ? 10.497 -13.663 -41.043 1.00 51.38 176 ALA A CA 1
ATOM 1432 C C . ALA A 1 176 ? 9.419 -14.642 -41.544 1.00 51.38 176 ALA A C 1
ATOM 1434 O O . ALA A 1 176 ? 8.883 -15.443 -40.784 1.00 51.38 176 ALA A O 1
ATOM 1435 N N . SER A 1 177 ? 9.037 -14.523 -42.815 1.00 49.66 177 SER A N 1
ATOM 1436 C CA . SER A 1 177 ? 8.563 -15.638 -43.658 1.00 49.66 177 SER A CA 1
ATOM 1437 C C . SER A 1 177 ? 8.324 -15.128 -45.082 1.00 49.66 177 SER A C 1
ATOM 1439 O O . SER A 1 177 ? 7.216 -14.758 -45.461 1.00 49.66 177 SER A O 1
ATOM 1441 N N . GLN A 1 178 ? 9.404 -15.079 -45.859 1.00 39.81 178 GLN A N 1
ATOM 1442 C CA . GLN A 1 178 ? 9.363 -15.332 -47.299 1.00 39.81 178 GLN A CA 1
ATOM 1443 C C . GLN A 1 178 ? 10.305 -16.495 -47.577 1.00 39.81 178 GLN A C 1
ATOM 1445 O O . GLN A 1 178 ? 11.370 -16.527 -46.917 1.00 39.81 178 GLN A O 1
#